Protein AF-A0AAF0DWI8-F1 (afdb_monomer_lite)

Secondary structure (DSSP, 8-state):
--GGGT------PEEEEEEEEEEE-TTT--EEEEEEEEETTTHHHHHTT-SS-EEEEEEEESSSS--HHHHHHHHHHHTT-HHHHHHHHHHHHHH-S---TTS-TT--------PPPPP---PPPPP------PPPPPP---PPPPPPP-----------PPPPP-PPPEEEEEEEE-TTS-EEEEEEEE-----------PPPP---------------------PPP------------GGGGS---

InterPro domains:
  IPR019038 DNA polymerase delta subunit 3 [PF09507] (22-156)
  IPR019038 DNA polymerase delta subunit 3 [PF09507] (157-249)
  IPR019038 DNA polymerase delta subunit 3 [PTHR17598] (132-248)
  IPR041913 DNA polymerase delta subunit 3 superfamily [G3DSA:3.90.1030.20] (1-103)

Structure (mmCIF, N/CA/C/O backbone):
data_AF-A0AAF0DWI8-F1
#
_entry.id   AF-A0AAF0DWI8-F1
#
loop_
_atom_site.group_PDB
_atom_site.id
_atom_site.type_symbol
_atom_site.label_atom_id
_atom_site.label_alt_id
_atom_site.label_comp_id
_atom_site.label_asym_id
_atom_site.label_entity_id
_atom_site.label_seq_id
_atom_site.pdbx_PDB_ins_code
_atom_site.Cartn_x
_atom_site.Cartn_y
_atom_site.Cartn_z
_atom_site.occupancy
_atom_site.B_iso_or_equiv
_atom_site.auth_seq_id
_atom_site.auth_comp_id
_atom_site.auth_asym_id
_atom_site.auth_atom_id
_atom_site.pdbx_PDB_model_num
ATOM 1 N N . MET A 1 1 ? 14.600 -43.915 -0.282 1.00 54.38 1 MET A N 1
ATOM 2 C CA . MET A 1 1 ? 14.148 -43.035 -1.397 1.00 54.38 1 MET A CA 1
ATOM 3 C C . MET A 1 1 ? 12.675 -42.633 -1.262 1.00 54.38 1 MET A C 1
ATOM 5 O O . MET A 1 1 ? 12.217 -41.833 -2.061 1.00 54.38 1 MET A O 1
ATOM 9 N N . GLN A 1 2 ? 11.932 -43.138 -0.267 1.00 55.72 2 GLN A N 1
ATOM 10 C CA . GLN A 1 2 ? 10.524 -42.766 -0.038 1.00 55.72 2 GLN A CA 1
ATOM 11 C C . GLN A 1 2 ? 10.364 -41.721 1.084 1.00 55.72 2 GLN A C 1
ATOM 13 O O . GLN A 1 2 ? 9.392 -40.975 1.106 1.00 55.72 2 GLN A O 1
ATOM 18 N N . ASP A 1 3 ? 11.370 -41.586 1.947 1.00 53.91 3 ASP A N 1
ATOM 19 C CA . ASP A 1 3 ? 11.377 -40.746 3.153 1.00 53.91 3 ASP A CA 1
ATOM 20 C C . ASP A 1 3 ? 11.259 -39.239 2.861 1.00 53.91 3 ASP A C 1
ATOM 22 O O . ASP A 1 3 ? 10.767 -38.478 3.689 1.00 53.91 3 ASP A O 1
ATOM 26 N N . TRP A 1 4 ? 11.643 -38.795 1.656 1.00 56.00 4 TRP A N 1
ATOM 27 C CA . TRP A 1 4 ? 11.542 -37.386 1.255 1.00 56.00 4 TRP A CA 1
ATOM 28 C C . TRP A 1 4 ? 10.089 -36.898 1.104 1.00 56.00 4 TRP A C 1
ATOM 30 O O . TRP A 1 4 ? 9.836 -35.704 1.214 1.00 56.00 4 TRP A O 1
ATOM 40 N N . MET A 1 5 ? 9.119 -37.802 0.914 1.00 50.12 5 MET A N 1
ATOM 41 C CA . MET A 1 5 ? 7.696 -37.433 0.853 1.00 50.12 5 MET A CA 1
ATOM 42 C C . MET A 1 5 ? 7.048 -37.246 2.233 1.00 50.12 5 MET A C 1
ATOM 44 O O . MET A 1 5 ? 5.967 -36.669 2.309 1.00 50.12 5 MET A O 1
ATOM 48 N N . ALA A 1 6 ? 7.689 -37.691 3.322 1.00 55.78 6 ALA A N 1
ATOM 49 C CA . ALA A 1 6 ? 7.151 -37.540 4.677 1.00 55.78 6 ALA A CA 1
ATOM 50 C C . ALA A 1 6 ? 7.348 -36.124 5.254 1.00 55.78 6 ALA A C 1
ATOM 52 O O . ALA A 1 6 ? 6.569 -35.702 6.101 1.00 55.78 6 ALA A O 1
ATOM 53 N N . SER A 1 7 ? 8.339 -35.371 4.759 1.00 51.53 7 SER A N 1
ATOM 54 C CA . SER A 1 7 ? 8.591 -33.967 5.125 1.00 51.53 7 SER A CA 1
ATOM 55 C C . SER A 1 7 ? 7.893 -33.001 4.151 1.00 51.53 7 SER A C 1
ATOM 57 O O . SER A 1 7 ? 8.459 -32.016 3.681 1.00 51.53 7 SER A O 1
ATOM 59 N N . GLN A 1 8 ? 6.609 -33.256 3.874 1.00 52.81 8 GLN A N 1
ATOM 60 C CA . GLN A 1 8 ? 5.667 -32.168 3.584 1.00 52.81 8 GLN A CA 1
ATOM 61 C C . GLN A 1 8 ? 5.179 -31.566 4.908 1.00 52.81 8 GLN A C 1
ATOM 63 O O . GLN A 1 8 ? 3.984 -31.519 5.201 1.00 52.81 8 GLN A O 1
ATOM 68 N N . ASP A 1 9 ? 6.135 -31.116 5.726 1.00 56.62 9 ASP A N 1
ATOM 69 C CA . ASP A 1 9 ? 5.866 -30.312 6.910 1.00 56.62 9 ASP A CA 1
ATOM 70 C C . ASP A 1 9 ? 5.018 -29.109 6.502 1.00 56.62 9 ASP A C 1
ATOM 72 O O . ASP A 1 9 ? 5.358 -28.406 5.549 1.00 56.62 9 ASP A O 1
ATOM 76 N N . ASN A 1 10 ? 3.893 -28.914 7.198 1.00 62.88 10 ASN A N 1
ATOM 77 C CA . ASN A 1 10 ? 2.827 -27.987 6.815 1.00 62.88 10 ASN A CA 1
ATOM 78 C C . ASN A 1 10 ? 3.380 -26.588 6.510 1.00 62.88 10 ASN A C 1
ATOM 80 O O . ASN A 1 10 ? 3.596 -25.781 7.423 1.00 62.88 10 ASN A O 1
ATOM 84 N N . ALA A 1 11 ? 3.599 -26.318 5.218 1.00 68.25 11 ALA A N 1
ATOM 85 C CA . ALA A 1 11 ? 4.216 -25.096 4.733 1.00 68.25 11 ALA A CA 1
ATOM 86 C C . ALA A 1 11 ? 3.360 -23.920 5.199 1.00 68.25 11 ALA A C 1
ATOM 88 O O . ALA A 1 11 ? 2.259 -23.689 4.699 1.00 68.25 11 ALA A O 1
ATOM 89 N N . SER A 1 12 ? 3.837 -23.235 6.235 1.00 84.88 12 SER A N 1
ATOM 90 C CA . SER A 1 12 ? 3.038 -22.256 6.957 1.00 84.88 12 SER A CA 1
ATOM 91 C C . SER A 1 12 ? 2.993 -20.978 6.136 1.00 84.88 12 SER A C 1
ATOM 93 O O . SER A 1 12 ? 3.889 -20.140 6.192 1.00 84.88 12 SER A O 1
ATOM 95 N N . VAL A 1 13 ? 1.966 -20.892 5.298 1.00 91.06 13 VAL A N 1
ATOM 96 C CA . VAL A 1 13 ? 1.724 -19.775 4.395 1.00 91.06 13 VAL A CA 1
ATOM 97 C C . VAL A 1 13 ? 0.962 -18.686 5.146 1.00 91.06 13 VAL A C 1
ATOM 99 O O . VAL A 1 13 ? -0.167 -18.886 5.593 1.00 91.06 13 VAL A O 1
ATOM 102 N N . PHE A 1 14 ? 1.581 -17.517 5.268 1.00 93.12 14 PHE A N 1
ATOM 103 C CA . PHE A 1 14 ? 1.032 -16.353 5.948 1.00 93.12 14 PHE A CA 1
ATOM 104 C C . PHE A 1 14 ? 0.499 -15.350 4.924 1.00 93.12 14 PHE A C 1
ATOM 106 O O . PHE A 1 14 ? 1.207 -14.924 4.010 1.00 93.12 14 PHE A O 1
ATOM 113 N N . ALA A 1 15 ? -0.771 -14.981 5.082 1.00 95.69 15 ALA A N 1
ATOM 114 C CA . ALA A 1 15 ? -1.452 -14.008 4.241 1.00 95.69 15 ALA A CA 1
ATOM 115 C C . ALA A 1 15 ? -1.387 -12.602 4.853 1.00 95.69 15 ALA A C 1
ATOM 117 O O . ALA A 1 15 ? -1.579 -12.421 6.060 1.00 95.69 15 ALA A O 1
ATOM 118 N N . ILE A 1 16 ? -1.151 -11.612 3.995 1.00 96.81 16 ILE A N 1
ATOM 119 C CA . ILE A 1 16 ? -1.125 -10.185 4.319 1.00 96.81 16 ILE A CA 1
ATOM 120 C C . ILE A 1 16 ? -2.254 -9.514 3.548 1.00 96.81 16 ILE A C 1
ATOM 122 O O . ILE A 1 16 ? -2.396 -9.720 2.339 1.00 96.81 16 ILE A O 1
ATOM 126 N N . TYR A 1 17 ? -3.035 -8.693 4.238 1.00 97.50 17 TYR A N 1
ATOM 127 C CA . TYR A 1 17 ? -4.232 -8.058 3.704 1.00 97.50 17 TYR A CA 1
ATOM 128 C C . TYR A 1 17 ? -4.098 -6.538 3.705 1.00 97.50 17 TYR A C 1
ATOM 130 O O . TYR A 1 17 ? -3.543 -5.955 4.637 1.00 97.50 17 TYR A O 1
ATOM 138 N N . VAL A 1 18 ? -4.667 -5.895 2.688 1.00 98.00 18 VAL A N 1
ATOM 139 C CA . VAL A 1 18 ? -5.035 -4.477 2.743 1.00 98.00 18 VAL A CA 1
ATOM 140 C C . VAL A 1 18 ? -6.457 -4.389 3.284 1.00 98.00 18 VAL A C 1
ATOM 142 O O . VAL A 1 18 ? -7.385 -4.940 2.690 1.00 98.00 18 VAL A O 1
ATOM 145 N N . VAL A 1 19 ? -6.633 -3.668 4.388 1.00 98.31 19 VAL A N 1
ATOM 146 C CA . VAL A 1 19 ? -7.943 -3.241 4.891 1.00 98.31 19 VAL A CA 1
ATOM 147 C C . VAL A 1 19 ? -8.111 -1.766 4.555 1.00 98.31 19 VAL A C 1
ATOM 149 O O . VAL A 1 19 ? -7.230 -0.960 4.855 1.00 98.31 19 VAL A O 1
ATOM 152 N N . ARG A 1 20 ? -9.229 -1.398 3.928 1.00 98.12 20 ARG A N 1
ATOM 153 C CA . ARG A 1 20 ? -9.565 0.002 3.637 1.00 98.12 20 ARG A CA 1
ATOM 154 C C . ARG A 1 20 ? -11.006 0.320 4.004 1.00 98.12 20 ARG A C 1
ATOM 156 O O . ARG A 1 20 ? -11.881 -0.531 3.871 1.00 98.12 20 ARG A O 1
ATOM 163 N N . GLY A 1 21 ? -11.258 1.542 4.454 1.00 98.19 21 GLY A N 1
ATOM 164 C CA . GLY A 1 21 ? -12.607 1.978 4.801 1.00 98.19 21 GLY A CA 1
ATOM 165 C C . GLY A 1 21 ? -12.642 3.297 5.562 1.00 98.19 21 GLY A C 1
ATOM 166 O O . GLY A 1 21 ? -11.616 3.922 5.826 1.00 98.19 21 GLY A O 1
ATOM 167 N N . GLN A 1 22 ? -13.851 3.709 5.939 1.00 97.94 22 GLN A N 1
ATOM 168 C CA . GLN A 1 22 ? -14.079 4.873 6.795 1.00 97.94 22 GLN A CA 1
ATOM 169 C C . GLN A 1 22 ? -14.031 4.487 8.276 1.00 97.94 22 GLN A C 1
ATOM 171 O O . GLN A 1 22 ? -14.707 3.541 8.693 1.00 97.94 22 GLN A O 1
ATOM 176 N N . ARG A 1 23 ? -13.271 5.248 9.068 1.00 97.19 23 ARG A N 1
ATOM 177 C CA . ARG A 1 23 ? -13.297 5.224 10.537 1.00 97.19 23 ARG A CA 1
ATOM 178 C C . ARG A 1 23 ? -13.509 6.634 11.079 1.00 97.19 23 ARG A C 1
ATOM 180 O O . ARG A 1 23 ? -13.217 7.610 10.390 1.00 97.19 23 ARG A O 1
ATOM 187 N N . LYS A 1 24 ? -13.992 6.754 12.315 1.00 97.06 24 LYS A N 1
ATOM 188 C CA . LYS A 1 24 ? -13.962 8.039 13.023 1.00 97.06 24 LYS A CA 1
ATOM 189 C C . LYS A 1 24 ? -12.592 8.233 13.659 1.00 97.06 24 LYS A C 1
ATOM 191 O O . LYS A 1 24 ? -12.069 7.319 14.293 1.00 97.06 24 LYS A O 1
ATOM 196 N N . ASP A 1 25 ? -12.029 9.412 13.462 1.00 95.31 25 ASP A N 1
ATOM 197 C CA . ASP A 1 25 ? -10.852 9.883 14.173 1.00 95.31 25 ASP A CA 1
ATOM 198 C C . ASP A 1 25 ? -11.208 10.115 15.650 1.00 95.31 25 ASP A C 1
ATOM 200 O O . ASP A 1 25 ? -12.257 10.691 15.947 1.00 95.31 25 ASP A O 1
ATOM 204 N N . ALA A 1 26 ? -10.381 9.623 16.574 1.00 94.00 26 ALA A N 1
ATOM 205 C CA . ALA A 1 26 ? -10.697 9.649 18.003 1.00 94.00 26 ALA A CA 1
ATOM 206 C C . ALA A 1 26 ? -10.521 11.043 18.627 1.00 94.00 26 ALA A C 1
ATOM 208 O O . ALA A 1 26 ? -11.281 11.402 19.524 1.00 94.00 26 ALA A O 1
ATOM 209 N N . ASP A 1 27 ? -9.561 11.823 18.125 1.00 95.44 27 ASP A N 1
ATOM 210 C CA . ASP A 1 27 ? -9.228 13.152 18.642 1.00 95.44 27 ASP A CA 1
ATOM 211 C C . ASP A 1 27 ? -10.093 14.240 17.982 1.00 95.44 27 ASP A C 1
ATOM 213 O O . ASP A 1 27 ? -10.500 15.210 18.621 1.00 95.44 27 ASP A O 1
ATOM 217 N N . THR A 1 28 ? -10.407 14.061 16.695 1.00 95.88 28 THR A N 1
ATOM 218 C CA . THR A 1 28 ? -11.107 15.050 15.858 1.00 95.88 28 THR A CA 1
ATOM 219 C C . THR A 1 28 ? -12.606 14.757 15.709 1.00 95.88 28 THR A C 1
ATOM 221 O O . THR A 1 28 ? -13.373 15.628 15.304 1.00 95.88 28 THR A O 1
ATOM 224 N N . GLY A 1 29 ? -13.047 13.511 15.925 1.00 95.44 29 GLY A N 1
ATOM 225 C CA . GLY A 1 29 ? -14.414 13.044 15.632 1.00 95.44 29 GLY A CA 1
ATOM 226 C C . GLY A 1 29 ? -14.772 12.965 14.135 1.00 95.44 29 GLY A C 1
ATOM 227 O O . GLY A 1 29 ? -15.808 12.398 13.771 1.00 95.44 29 GLY A O 1
ATOM 228 N N . ALA A 1 30 ? -13.921 13.513 13.262 1.00 96.88 30 ALA A N 1
ATOM 229 C CA . ALA A 1 30 ? -14.072 13.519 11.813 1.00 96.88 30 ALA A CA 1
ATOM 230 C C . ALA A 1 30 ? -14.055 12.098 11.227 1.00 96.88 30 ALA A C 1
ATOM 232 O O . ALA A 1 30 ? -13.406 11.196 11.751 1.00 96.88 30 ALA A O 1
ATOM 233 N N . THR A 1 31 ? -14.750 11.891 10.107 1.00 97.44 31 THR A N 1
ATOM 234 C CA . THR A 1 31 ? -14.703 10.606 9.392 1.00 97.44 31 THR A CA 1
ATOM 235 C C . THR A 1 31 ? -13.542 10.615 8.404 1.00 97.44 31 THR A C 1
ATOM 237 O O . THR A 1 31 ? -13.536 11.401 7.459 1.00 97.44 31 THR A O 1
ATOM 240 N N . VAL A 1 32 ? -12.564 9.741 8.627 1.00 97.25 32 VAL A N 1
ATOM 241 C CA . VAL A 1 32 ? -11.336 9.624 7.834 1.00 97.25 32 VAL A CA 1
ATOM 242 C C . VAL A 1 32 ? -11.368 8.307 7.065 1.00 97.25 32 VAL A C 1
ATOM 244 O O . VAL A 1 32 ? -11.705 7.258 7.617 1.00 97.25 32 VAL A O 1
ATOM 247 N N . TYR A 1 33 ? -11.008 8.349 5.782 1.00 97.50 33 TYR A N 1
ATOM 248 C CA . TYR A 1 33 ? -10.759 7.139 5.003 1.00 97.50 33 TYR A CA 1
ATOM 249 C C . TYR A 1 33 ? -9.317 6.685 5.234 1.00 97.50 33 TYR A C 1
ATOM 251 O O . TYR A 1 33 ? -8.384 7.458 5.016 1.00 97.50 33 TYR A O 1
ATOM 259 N N . THR A 1 34 ? -9.119 5.452 5.694 1.00 97.44 34 THR A N 1
ATOM 260 C CA . THR A 1 34 ? -7.787 4.908 6.004 1.00 97.44 34 THR A CA 1
ATOM 261 C C . THR A 1 34 ? -7.555 3.607 5.242 1.00 97.44 34 THR A C 1
ATOM 263 O O . THR A 1 34 ? -8.499 2.892 4.902 1.00 97.44 34 THR A O 1
ATOM 266 N N . ILE A 1 35 ? -6.286 3.329 4.940 1.00 97.81 35 ILE A N 1
ATOM 267 C CA . ILE A 1 35 ? -5.809 2.106 4.293 1.00 97.81 35 ILE A CA 1
ATOM 268 C C . ILE A 1 35 ? -4.675 1.560 5.164 1.00 97.81 35 ILE A C 1
ATOM 270 O O . ILE A 1 35 ? -3.700 2.269 5.408 1.00 97.81 35 ILE A O 1
ATOM 274 N N . GLU A 1 36 ? -4.805 0.326 5.642 1.00 97.12 36 GLU A N 1
ATOM 275 C CA . GLU A 1 36 ? -3.853 -0.321 6.550 1.00 97.12 36 GLU A CA 1
ATOM 276 C C . GLU A 1 36 ? -3.453 -1.701 6.006 1.00 97.12 36 GLU A C 1
ATOM 278 O O . GLU A 1 36 ? -4.279 -2.435 5.463 1.00 97.12 36 GLU A O 1
ATOM 283 N N . LEU A 1 37 ? -2.170 -2.048 6.141 1.00 96.75 37 LEU A N 1
ATOM 284 C CA . LEU A 1 37 ? -1.621 -3.365 5.807 1.00 96.75 37 LEU A CA 1
ATOM 285 C C . LEU A 1 37 ? -1.498 -4.195 7.087 1.00 96.75 37 LEU A C 1
ATOM 287 O O . LEU A 1 37 ? -0.884 -3.741 8.053 1.00 96.75 37 LEU A O 1
ATOM 291 N N . VAL A 1 38 ? -2.085 -5.393 7.096 1.00 96.62 38 VAL A N 1
ATOM 292 C CA . VAL A 1 38 ? -2.225 -6.233 8.298 1.00 96.62 38 VAL A CA 1
ATOM 293 C C . VAL A 1 38 ? -1.908 -7.702 8.024 1.00 96.62 38 VAL A C 1
ATOM 295 O O . VAL A 1 38 ? -2.154 -8.213 6.930 1.00 96.62 38 VAL A O 1
ATOM 298 N N . GLY A 1 39 ? -1.397 -8.397 9.041 1.00 95.56 39 GLY A N 1
ATOM 299 C CA . GLY A 1 39 ? -1.308 -9.857 9.047 1.00 95.56 39 GLY A CA 1
ATOM 300 C C . GLY A 1 39 ? -2.680 -10.518 9.225 1.00 95.56 39 GLY A C 1
ATOM 301 O O . GLY A 1 39 ? -3.637 -9.893 9.688 1.00 95.56 39 GLY A O 1
ATOM 302 N N . ALA A 1 40 ? -2.774 -11.799 8.863 1.00 93.94 40 ALA A N 1
ATOM 303 C CA . ALA A 1 40 ? -3.986 -12.607 9.023 1.00 93.94 40 ALA A CA 1
ATOM 304 C C . ALA A 1 40 ? -4.486 -12.714 10.480 1.00 93.94 40 ALA A C 1
ATOM 306 O O . ALA A 1 40 ? -5.677 -12.919 10.703 1.00 93.94 40 ALA A O 1
ATOM 307 N N . ASP A 1 41 ? -3.591 -12.568 11.458 1.00 94.69 41 ASP A N 1
ATOM 308 C CA . ASP A 1 41 ? -3.881 -12.568 12.893 1.00 94.69 41 ASP A CA 1
ATOM 309 C C . ASP A 1 41 ? -4.564 -11.271 13.358 1.00 94.69 41 ASP A C 1
ATOM 311 O O . ASP A 1 41 ? -5.587 -11.324 14.036 1.00 94.69 41 ASP A O 1
ATOM 315 N N . ALA A 1 42 ? -4.058 -10.110 12.935 1.00 96.25 42 ALA A N 1
ATOM 31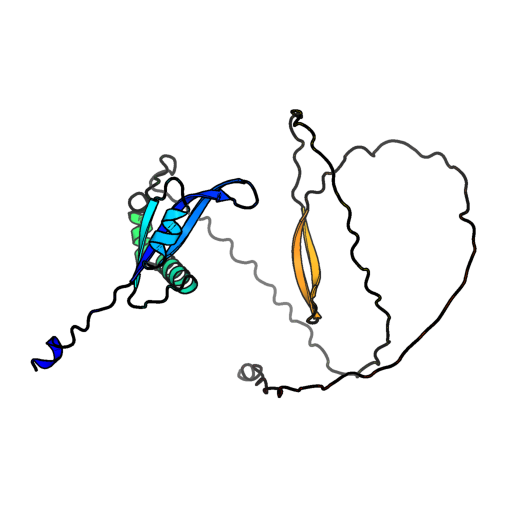6 C CA . ALA A 1 42 ? -4.622 -8.799 13.276 1.00 96.25 42 ALA A CA 1
ATOM 317 C C . ALA A 1 42 ? -5.850 -8.393 12.428 1.00 96.25 42 ALA A C 1
ATOM 319 O O . ALA A 1 42 ? -6.491 -7.376 12.713 1.00 96.25 42 ALA A O 1
ATOM 320 N N . LEU A 1 43 ? -6.185 -9.157 11.379 1.00 96.50 43 LEU A N 1
ATOM 321 C CA . LEU A 1 43 ? -7.206 -8.800 10.387 1.00 96.50 43 LEU A CA 1
ATOM 322 C C . LEU A 1 43 ? -8.577 -8.483 11.007 1.00 96.50 43 LEU A C 1
ATOM 324 O O . LEU A 1 43 ? -9.180 -7.470 10.657 1.00 96.50 43 LEU A O 1
ATOM 328 N N . ASN A 1 44 ? -9.070 -9.321 11.923 1.00 98.06 44 ASN A N 1
ATOM 329 C CA . ASN A 1 44 ? -10.403 -9.148 12.512 1.00 98.06 44 ASN A CA 1
ATOM 330 C C . ASN A 1 44 ? -10.473 -7.908 13.422 1.00 98.06 44 ASN A C 1
ATOM 332 O O . ASN A 1 44 ? -11.394 -7.098 13.289 1.00 98.06 44 ASN A O 1
ATOM 336 N N . ASP A 1 45 ? -9.462 -7.715 14.271 1.00 98.06 45 ASP A N 1
ATOM 337 C CA . ASP A 1 45 ? -9.360 -6.595 15.215 1.00 98.06 45 ASP A CA 1
ATOM 338 C C . ASP A 1 45 ? -9.220 -5.240 14.519 1.00 98.06 45 ASP A C 1
ATOM 340 O O . ASP A 1 45 ? -9.634 -4.214 15.064 1.00 98.06 45 ASP A O 1
ATOM 344 N N . VAL A 1 46 ? -8.607 -5.211 13.332 1.00 97.75 46 VAL A N 1
ATOM 345 C CA . VAL A 1 46 ? -8.511 -4.004 12.499 1.00 97.75 46 VAL A CA 1
ATOM 346 C C . VAL A 1 46 ? -9.795 -3.798 11.699 1.00 97.75 46 VAL A C 1
ATOM 348 O O . VAL A 1 46 ? -10.332 -2.692 11.706 1.00 97.75 46 VAL A O 1
ATOM 351 N N . ARG A 1 47 ? -10.355 -4.854 11.093 1.00 98.12 47 ARG A N 1
ATOM 352 C CA . ARG A 1 47 ? -11.634 -4.805 10.361 1.00 98.12 47 ARG A CA 1
ATOM 353 C C . ARG A 1 47 ? -12.772 -4.236 11.217 1.00 98.12 47 ARG A C 1
ATOM 355 O O . ARG A 1 47 ? -13.546 -3.426 10.716 1.00 98.12 47 ARG A O 1
ATOM 362 N N . ALA A 1 48 ? -12.838 -4.595 12.500 1.00 98.06 48 ALA A N 1
ATOM 363 C CA . ALA A 1 48 ? -13.858 -4.121 13.440 1.00 98.06 48 ALA A CA 1
ATOM 364 C C . ALA A 1 48 ? -13.833 -2.599 13.727 1.00 98.06 48 ALA A C 1
ATOM 366 O O . ALA A 1 48 ? -14.774 -2.079 14.322 1.00 98.06 48 ALA A O 1
ATOM 367 N N . ARG A 1 49 ? -12.785 -1.869 13.313 1.00 97.50 49 ARG A N 1
ATOM 368 C CA . ARG A 1 49 ? -12.617 -0.418 13.560 1.00 97.50 49 ARG A CA 1
ATOM 369 C C . ARG A 1 49 ? -13.263 0.471 12.493 1.00 97.50 49 ARG A C 1
ATOM 371 O O . ARG A 1 49 ? -13.265 1.693 12.636 1.00 97.50 49 ARG A O 1
ATOM 378 N N . TYR A 1 50 ? -13.773 -0.126 11.418 1.00 98.06 50 TYR A N 1
ATOM 379 C CA . TYR A 1 50 ? -14.292 0.569 10.242 1.00 98.06 50 TYR A CA 1
ATOM 380 C C . TYR A 1 50 ? -15.805 0.384 10.113 1.00 98.06 50 TYR A C 1
ATOM 382 O O . TYR A 1 50 ? -16.329 -0.700 10.356 1.00 98.06 50 TYR A O 1
ATOM 390 N N . THR A 1 51 ? -16.513 1.427 9.672 1.00 96.62 51 THR A N 1
ATOM 391 C CA . THR A 1 51 ? -17.975 1.374 9.466 1.00 96.62 51 THR A CA 1
ATOM 392 C C . THR A 1 51 ? -18.359 0.516 8.255 1.00 96.62 51 THR A C 1
ATOM 394 O O . THR A 1 51 ? -19.381 -0.160 8.286 1.00 96.62 51 THR A O 1
ATOM 397 N N . SER A 1 52 ? -17.506 0.503 7.226 1.00 95.75 52 SER A N 1
ATOM 398 C CA . SER A 1 52 ? -17.638 -0.334 6.027 1.00 95.75 52 SER A CA 1
ATOM 399 C C . SER A 1 52 ? -16.243 -0.766 5.544 1.00 95.75 52 SER A C 1
ATOM 401 O O . SER A 1 52 ? -15.670 -0.093 4.684 1.00 95.75 52 SER A O 1
ATOM 403 N N . PRO A 1 53 ? -15.641 -1.818 6.131 1.00 97.69 53 PRO A N 1
ATOM 404 C CA . PRO A 1 53 ? -14.329 -2.315 5.728 1.00 97.69 53 PRO A CA 1
ATOM 405 C C . PRO A 1 53 ? -14.397 -3.153 4.449 1.00 97.69 53 PRO A C 1
ATOM 407 O O . PRO A 1 53 ? -15.127 -4.144 4.376 1.00 97.69 53 PRO A O 1
ATOM 410 N N . GLU A 1 54 ? -13.540 -2.822 3.492 1.00 98.31 54 GLU A N 1
ATOM 411 C CA . GLU A 1 54 ? -13.159 -3.695 2.386 1.00 98.31 54 GLU A CA 1
ATOM 412 C C . GLU A 1 54 ? -11.804 -4.344 2.707 1.00 98.31 54 GLU A C 1
ATOM 414 O O . GLU A 1 54 ? -10.868 -3.670 3.147 1.00 98.31 54 GLU A O 1
ATOM 419 N N . CYS A 1 55 ? -11.698 -5.657 2.500 1.00 98.19 55 CYS A N 1
ATOM 420 C CA . CYS A 1 55 ? -10.501 -6.445 2.794 1.00 98.19 55 CYS A CA 1
ATOM 421 C C . CYS A 1 55 ? -10.030 -7.153 1.520 1.00 98.19 55 CYS A C 1
ATOM 423 O O . CYS A 1 55 ? -10.785 -7.926 0.931 1.00 98.19 55 CYS A O 1
ATOM 425 N N . LEU A 1 56 ? -8.785 -6.909 1.113 1.00 97.69 56 LEU A N 1
ATOM 426 C CA . LEU A 1 56 ? -8.176 -7.464 -0.097 1.00 97.69 56 LEU A CA 1
ATOM 427 C C . LEU A 1 56 ? -6.908 -8.237 0.275 1.00 97.69 56 LEU A C 1
ATOM 429 O O . LEU A 1 56 ? -6.100 -7.748 1.064 1.00 97.69 56 LEU A O 1
ATOM 433 N N . LEU A 1 57 ? -6.708 -9.427 -0.298 1.00 97.38 57 LEU A N 1
ATOM 434 C CA . LEU A 1 57 ? -5.428 -10.133 -0.188 1.00 97.38 57 LEU A CA 1
ATOM 435 C C . LEU A 1 57 ? -4.361 -9.345 -0.961 1.00 97.38 57 LEU A C 1
ATOM 437 O O . LEU A 1 57 ? -4.579 -8.979 -2.114 1.00 97.38 57 LEU A O 1
ATOM 441 N N . TYR A 1 58 ? -3.226 -9.082 -0.319 1.00 96.69 58 TYR A N 1
ATOM 442 C CA . TYR A 1 58 ? -2.159 -8.241 -0.863 1.00 96.69 58 TYR A CA 1
ATOM 443 C C . TYR A 1 58 ? -0.884 -9.026 -1.161 1.00 96.69 58 TYR A C 1
ATOM 445 O O . TYR A 1 58 ? -0.329 -8.915 -2.250 1.00 96.69 58 TYR A O 1
ATOM 453 N N . ALA A 1 59 ? -0.425 -9.829 -0.200 1.00 96.06 59 ALA A N 1
ATOM 454 C CA . ALA A 1 59 ? 0.785 -10.627 -0.338 1.00 96.06 59 ALA A CA 1
ATOM 455 C C . ALA A 1 59 ? 0.672 -11.944 0.436 1.00 96.06 59 ALA A C 1
ATOM 457 O O . ALA A 1 59 ? -0.150 -12.094 1.343 1.00 96.06 59 ALA A O 1
ATOM 458 N N . VAL A 1 60 ? 1.520 -12.896 0.060 1.00 95.12 60 VAL A N 1
ATOM 459 C CA . VAL A 1 60 ? 1.577 -14.249 0.613 1.00 95.12 60 VAL A CA 1
ATOM 460 C C . VAL A 1 60 ? 3.048 -14.581 0.867 1.00 95.12 60 VAL A C 1
ATOM 462 O O . VAL A 1 60 ? 3.873 -14.410 -0.029 1.00 95.12 60 VAL A O 1
ATOM 465 N N . GLN A 1 61 ? 3.396 -14.990 2.088 1.00 93.06 61 GLN A N 1
ATOM 466 C CA . GLN A 1 61 ? 4.784 -15.183 2.531 1.00 93.06 61 GLN A CA 1
ATOM 467 C C . GLN A 1 61 ? 4.950 -16.472 3.351 1.00 93.06 61 GLN A C 1
ATOM 469 O O . GLN A 1 61 ? 4.015 -16.933 3.996 1.00 93.06 61 GLN A O 1
ATOM 474 N N . ALA A 1 62 ? 6.160 -17.040 3.368 1.00 91.25 62 ALA A N 1
ATOM 475 C CA . ALA A 1 62 ? 6.505 -18.218 4.179 1.00 91.25 62 ALA A CA 1
ATOM 476 C C . ALA A 1 62 ? 6.935 -17.878 5.626 1.00 91.25 62 ALA A C 1
ATOM 478 O O . ALA A 1 62 ? 7.262 -18.766 6.412 1.00 91.25 62 ALA A O 1
ATOM 479 N N . HIS A 1 63 ? 6.968 -16.591 5.987 1.00 87.81 63 HIS A N 1
ATOM 480 C CA . HIS A 1 63 ? 7.392 -16.111 7.302 1.00 87.81 63 HIS A CA 1
ATOM 481 C C . HIS A 1 63 ? 6.227 -15.447 8.038 1.00 87.81 63 HIS A C 1
ATOM 483 O O . HIS A 1 63 ? 5.460 -14.694 7.445 1.00 87.81 63 HIS A O 1
ATOM 489 N N . LYS A 1 64 ? 6.117 -15.704 9.349 1.00 85.38 64 LYS A N 1
ATOM 490 C CA . LYS A 1 64 ? 5.027 -15.179 10.187 1.00 85.38 64 LYS A CA 1
ATOM 491 C C . LYS A 1 64 ? 5.087 -13.658 10.379 1.00 85.38 64 LYS A C 1
ATOM 493 O O . LYS A 1 64 ? 4.063 -13.023 10.602 1.00 85.38 64 LYS A O 1
ATOM 498 N N . SER A 1 65 ? 6.284 -13.079 10.326 1.00 87.31 65 SER A N 1
ATOM 499 C CA . SER A 1 65 ? 6.520 -11.645 10.490 1.00 87.31 65 SER A CA 1
ATOM 500 C C . SER A 1 65 ? 6.445 -10.912 9.149 1.00 87.31 65 SER A C 1
ATOM 502 O O . SER A 1 65 ? 7.346 -11.044 8.322 1.00 87.31 65 SER A O 1
ATOM 504 N N . TYR A 1 66 ? 5.407 -10.097 8.978 1.00 87.69 66 TYR A N 1
ATOM 505 C CA . TYR A 1 66 ? 5.296 -9.119 7.895 1.00 87.69 66 TYR A CA 1
ATOM 506 C C . TYR A 1 66 ? 6.374 -8.027 8.022 1.00 87.69 66 TYR A C 1
ATOM 508 O O . TYR A 1 66 ? 6.503 -7.395 9.072 1.00 87.69 66 TYR A O 1
ATOM 516 N N . ASP A 1 67 ? 7.110 -7.780 6.937 1.00 90.81 67 ASP A N 1
ATOM 517 C CA . ASP A 1 67 ? 8.102 -6.706 6.811 1.00 90.81 67 ASP A CA 1
ATOM 518 C C . ASP A 1 67 ? 7.656 -5.716 5.716 1.00 90.81 67 ASP A C 1
ATOM 520 O O . ASP A 1 67 ? 7.631 -6.032 4.521 1.00 90.81 67 ASP A O 1
ATOM 524 N N . ALA A 1 68 ? 7.268 -4.507 6.139 1.00 90.50 68 ALA A N 1
ATOM 525 C CA . ALA A 1 68 ? 6.810 -3.445 5.245 1.00 90.50 68 ALA A CA 1
ATOM 526 C C . ALA A 1 68 ? 7.939 -2.868 4.358 1.00 90.50 68 ALA A C 1
ATOM 528 O O . ALA A 1 68 ? 7.723 -2.768 3.147 1.00 90.50 68 ALA A O 1
ATOM 529 N N . PRO A 1 69 ? 9.135 -2.514 4.886 1.00 93.69 69 PRO A N 1
ATOM 530 C CA . PRO A 1 69 ? 10.318 -2.232 4.069 1.00 93.69 69 PRO A CA 1
ATOM 531 C C . PRO A 1 69 ? 10.614 -3.273 2.981 1.00 93.69 69 PRO A C 1
ATOM 533 O O . PRO A 1 69 ? 10.849 -2.876 1.838 1.00 93.69 69 PRO A O 1
ATOM 536 N N . LEU A 1 70 ? 10.558 -4.572 3.293 1.00 92.19 70 LEU A N 1
ATOM 537 C CA . LEU A 1 70 ? 10.836 -5.650 2.334 1.00 92.19 70 LEU A CA 1
ATOM 538 C C . LEU A 1 70 ? 9.800 -5.701 1.203 1.00 92.19 70 LEU A C 1
ATOM 540 O O . LEU A 1 70 ? 10.155 -5.803 0.029 1.00 92.19 70 LEU A O 1
ATOM 544 N N . LEU A 1 71 ? 8.511 -5.579 1.523 1.00 93.44 71 LEU A N 1
ATOM 545 C CA . LEU A 1 71 ? 7.461 -5.515 0.498 1.00 93.44 71 LEU A CA 1
ATOM 546 C C . LEU A 1 71 ? 7.573 -4.238 -0.347 1.00 93.44 71 LEU A C 1
ATOM 548 O O . LEU A 1 71 ? 7.367 -4.274 -1.561 1.00 93.44 71 LEU A O 1
ATOM 552 N N . ALA A 1 72 ? 7.979 -3.117 0.255 1.00 93.75 72 ALA A N 1
ATOM 553 C CA . ALA A 1 72 ? 8.266 -1.887 -0.475 1.00 93.75 72 ALA A CA 1
ATOM 554 C C . ALA A 1 72 ? 9.496 -2.008 -1.399 1.00 93.75 72 ALA A C 1
ATOM 556 O O . ALA A 1 72 ? 9.490 -1.406 -2.477 1.00 93.75 72 ALA A O 1
ATOM 557 N N . SER A 1 73 ? 10.527 -2.783 -1.031 1.00 94.94 73 SER A N 1
ATOM 558 C CA . SER A 1 73 ? 11.668 -3.047 -1.919 1.00 94.94 73 SER A CA 1
ATOM 559 C C . SER A 1 73 ? 11.315 -4.014 -3.048 1.00 94.94 73 SER A C 1
ATOM 561 O O . SER A 1 73 ? 11.620 -3.697 -4.193 1.00 94.94 73 SER A O 1
ATOM 563 N N . VAL A 1 74 ? 10.593 -5.109 -2.772 1.00 92.94 74 VAL A N 1
ATOM 564 C CA . VAL A 1 74 ? 10.139 -6.068 -3.804 1.00 92.94 74 VAL A CA 1
ATOM 565 C C . VAL A 1 74 ? 9.243 -5.383 -4.843 1.00 92.94 74 VAL A C 1
ATOM 567 O O . VAL A 1 74 ? 9.443 -5.556 -6.045 1.00 92.94 74 VAL A O 1
ATOM 570 N N . ASN A 1 75 ? 8.311 -4.525 -4.412 1.00 90.88 75 ASN A N 1
ATOM 571 C CA . ASN A 1 75 ? 7.500 -3.726 -5.337 1.00 90.88 75 ASN A CA 1
ATOM 572 C C . ASN A 1 75 ? 8.353 -2.767 -6.181 1.00 90.88 75 ASN A C 1
ATOM 574 O O . ASN A 1 75 ? 8.105 -2.611 -7.373 1.00 90.88 75 ASN A O 1
ATOM 578 N N . ARG A 1 76 ? 9.365 -2.120 -5.585 1.00 91.69 76 ARG A N 1
ATOM 579 C CA . ARG A 1 76 ? 10.262 -1.204 -6.309 1.00 91.69 76 ARG A CA 1
ATOM 580 C C . ARG A 1 76 ? 11.130 -1.937 -7.331 1.00 91.69 76 ARG A C 1
ATOM 582 O O . ARG A 1 76 ? 11.331 -1.419 -8.421 1.00 91.69 76 ARG A O 1
ATOM 589 N N . GLU A 1 77 ? 11.613 -3.125 -6.993 1.00 92.75 77 GLU A N 1
ATOM 590 C CA . GLU A 1 77 ? 12.371 -3.995 -7.894 1.00 92.75 77 GLU A CA 1
ATOM 591 C C . GLU A 1 77 ? 11.494 -4.478 -9.059 1.00 92.75 77 GLU A C 1
ATOM 593 O O . GLU A 1 77 ? 11.867 -4.316 -10.217 1.00 92.75 77 GLU A O 1
ATOM 598 N N . THR A 1 78 ? 10.260 -4.908 -8.774 1.00 87.44 78 THR A N 1
ATOM 599 C CA . THR A 1 78 ? 9.257 -5.289 -9.792 1.00 87.44 78 THR A CA 1
ATOM 600 C C . THR A 1 78 ? 8.887 -4.126 -10.732 1.00 87.44 78 THR A C 1
ATOM 602 O O . THR A 1 78 ? 8.576 -4.345 -11.899 1.00 87.44 78 THR A O 1
ATOM 605 N N . LEU A 1 79 ? 8.947 -2.875 -10.254 1.00 82.75 79 LEU A N 1
ATOM 606 C CA . LEU A 1 79 ? 8.758 -1.656 -11.062 1.00 82.75 79 LEU A CA 1
ATOM 607 C C . LEU A 1 79 ? 10.006 -1.234 -11.867 1.00 82.75 79 LEU A C 1
ATOM 609 O O . LEU A 1 79 ? 9.931 -0.287 -12.655 1.00 82.75 79 LEU A O 1
ATOM 613 N N . HIS A 1 80 ? 11.150 -1.887 -11.657 1.00 84.44 80 HIS A N 1
ATOM 614 C CA . HIS A 1 80 ? 12.411 -1.621 -12.357 1.00 84.44 80 HIS A CA 1
ATOM 615 C C . HIS A 1 80 ? 12.889 -2.786 -13.233 1.00 84.44 80 HIS A C 1
ATOM 617 O O . HIS A 1 80 ? 13.757 -2.570 -14.078 1.00 84.44 80 HIS A O 1
ATOM 623 N N . ASP A 1 81 ? 12.310 -3.980 -13.088 1.00 90.56 81 ASP A N 1
ATOM 624 C CA . ASP A 1 81 ? 12.495 -5.082 -14.031 1.00 90.56 81 ASP A CA 1
ATOM 625 C C . ASP A 1 81 ? 12.084 -4.664 -15.456 1.00 90.56 81 ASP A C 1
ATOM 627 O O . ASP A 1 81 ? 10.979 -4.174 -15.705 1.00 90.56 81 ASP A O 1
ATOM 631 N N . ALA A 1 82 ? 13.000 -4.869 -16.403 1.00 84.81 82 ALA A N 1
ATOM 632 C CA . ALA A 1 82 ? 12.827 -4.518 -17.803 1.00 84.81 82 ALA A CA 1
ATOM 633 C C . ALA A 1 82 ? 11.780 -5.394 -18.512 1.00 84.81 82 ALA A C 1
ATOM 635 O O . ALA A 1 82 ? 11.109 -4.901 -19.425 1.00 84.81 82 ALA A O 1
ATOM 636 N N . GLU A 1 83 ? 11.595 -6.654 -18.103 1.00 86.44 83 GLU A N 1
ATOM 637 C CA . GLU A 1 83 ? 10.569 -7.525 -18.689 1.00 86.44 83 GLU A CA 1
ATOM 638 C C . GLU A 1 83 ? 9.170 -7.097 -18.234 1.00 86.44 83 GLU A C 1
ATOM 640 O O . GLU A 1 83 ? 8.296 -6.853 -19.075 1.00 86.44 83 GLU A O 1
ATOM 645 N N . MET A 1 84 ? 8.975 -6.894 -16.927 1.00 81.75 84 MET A N 1
ATOM 646 C CA . MET A 1 84 ? 7.746 -6.314 -16.378 1.00 81.75 84 MET A CA 1
ATOM 647 C C . MET A 1 84 ? 7.458 -4.913 -16.926 1.00 81.75 84 MET A C 1
ATOM 649 O O . MET A 1 84 ? 6.309 -4.647 -17.275 1.00 81.75 84 MET A O 1
ATOM 653 N N . LEU A 1 85 ? 8.458 -4.040 -17.094 1.00 78.56 85 LEU A N 1
ATOM 654 C CA . LEU A 1 85 ? 8.280 -2.730 -17.738 1.00 78.56 85 LEU A CA 1
ATOM 655 C C . LEU A 1 85 ? 7.851 -2.852 -19.206 1.00 78.56 85 LEU A C 1
ATOM 657 O O . LEU A 1 85 ? 6.925 -2.159 -19.625 1.00 78.56 85 LEU A O 1
ATOM 661 N N . THR A 1 86 ? 8.467 -3.747 -19.982 1.00 83.31 86 THR A N 1
ATOM 662 C CA . THR A 1 86 ? 8.110 -3.970 -21.396 1.00 83.31 86 THR A CA 1
ATOM 663 C C . THR A 1 86 ? 6.693 -4.535 -21.525 1.00 83.31 86 THR A C 1
ATOM 665 O O . THR A 1 86 ? 5.900 -4.082 -22.355 1.00 83.31 86 THR A O 1
ATOM 668 N N . ARG A 1 87 ? 6.329 -5.487 -20.658 1.00 80.81 87 ARG A N 1
ATOM 669 C CA . ARG A 1 87 ? 4.978 -6.054 -20.589 1.00 80.81 87 ARG A CA 1
ATOM 670 C C . ARG A 1 87 ? 3.954 -5.016 -20.135 1.00 80.81 87 ARG A C 1
ATOM 672 O O . ARG A 1 87 ? 2.899 -4.900 -20.751 1.00 80.81 87 ARG A O 1
ATOM 679 N N . ALA A 1 88 ? 4.278 -4.211 -19.126 1.00 76.19 88 ALA A N 1
ATOM 680 C CA . ALA A 1 88 ? 3.436 -3.115 -18.668 1.00 76.19 88 ALA A CA 1
ATOM 681 C C . ALA A 1 88 ? 3.261 -2.043 -19.749 1.00 76.19 88 ALA A C 1
ATOM 683 O O . ALA A 1 88 ? 2.151 -1.563 -19.915 1.00 76.19 88 ALA A O 1
ATOM 684 N N . GLN A 1 89 ? 4.275 -1.700 -20.547 1.00 74.38 89 GLN A N 1
ATOM 685 C CA . GLN A 1 89 ? 4.102 -0.773 -21.678 1.00 74.38 89 GLN A CA 1
ATOM 686 C C . GLN A 1 89 ? 3.181 -1.340 -22.772 1.00 74.38 89 GLN A C 1
ATOM 688 O O . GLN A 1 89 ? 2.466 -0.579 -23.418 1.00 74.38 89 GLN A O 1
ATOM 693 N N . LYS A 1 90 ? 3.145 -2.666 -22.948 1.00 80.06 90 LYS A N 1
ATOM 694 C CA . LYS A 1 90 ? 2.271 -3.343 -23.920 1.00 80.06 90 LYS A CA 1
ATOM 695 C C . LYS A 1 90 ? 0.827 -3.545 -23.429 1.00 80.06 90 LYS A C 1
ATOM 697 O O . LYS A 1 90 ? -0.097 -3.479 -24.233 1.00 80.06 90 LYS A O 1
ATOM 702 N N . ASP A 1 91 ? 0.634 -3.780 -22.130 1.00 73.38 91 ASP A N 1
ATOM 703 C CA . ASP A 1 91 ? -0.653 -4.106 -21.487 1.00 73.38 91 ASP A CA 1
ATOM 704 C C . ASP A 1 91 ? -1.062 -3.070 -20.393 1.00 73.38 91 ASP A C 1
ATOM 706 O O . ASP A 1 91 ? -1.786 -3.399 -19.452 1.00 73.38 91 ASP A O 1
ATOM 710 N N . THR A 1 92 ? -0.619 -1.804 -20.460 1.00 60.38 92 THR A N 1
ATOM 711 C CA . THR A 1 92 ? -0.760 -0.823 -19.343 1.00 60.38 92 THR A CA 1
ATOM 712 C C . THR A 1 92 ? -2.217 -0.527 -19.003 1.00 60.38 92 THR A C 1
ATOM 714 O O . THR A 1 92 ? -2.605 -0.508 -17.835 1.00 60.38 92 THR A O 1
ATOM 717 N N . SER A 1 93 ? -3.044 -0.373 -20.037 1.00 61.72 93 SER A N 1
ATOM 718 C CA . SER A 1 93 ? -4.500 -0.195 -19.959 1.00 61.72 93 SER A CA 1
ATOM 719 C C . SER A 1 93 ? -5.263 -1.449 -19.511 1.00 61.72 93 SER A C 1
ATOM 721 O O . SER A 1 93 ? -6.484 -1.406 -19.385 1.00 61.72 93 SER A O 1
ATOM 723 N N . ARG A 1 94 ? -4.565 -2.571 -19.293 1.00 63.50 94 ARG A N 1
ATOM 724 C CA . ARG A 1 94 ? -5.142 -3.894 -19.021 1.00 63.50 94 ARG A CA 1
ATOM 725 C C . ARG A 1 94 ? -4.873 -4.400 -17.602 1.00 63.50 94 ARG A C 1
ATOM 727 O O . ARG A 1 94 ? -5.599 -5.266 -17.126 1.00 63.50 94 ARG A O 1
ATOM 734 N N . LEU A 1 95 ? -3.841 -3.870 -16.940 1.00 69.44 95 LEU A N 1
ATOM 735 C CA . LEU A 1 95 ? -3.517 -4.160 -15.535 1.00 69.44 95 LEU A CA 1
ATOM 736 C C . LEU A 1 95 ? -4.007 -3.063 -14.574 1.00 69.44 95 LEU A C 1
ATOM 738 O O . LEU A 1 95 ? -4.242 -3.335 -13.399 1.00 69.44 95 LEU A O 1
ATOM 742 N N . GLY A 1 96 ? -4.179 -1.828 -15.056 1.00 74.81 96 GLY A N 1
ATOM 743 C CA . GLY A 1 96 ? -4.758 -0.735 -14.276 1.00 74.81 96 GLY A CA 1
ATOM 744 C C . GLY A 1 96 ? -6.288 -0.751 -14.302 1.00 74.81 96 GLY A C 1
ATOM 745 O O . GLY A 1 96 ? -6.887 -0.695 -15.369 1.00 74.81 96 GLY A O 1
ATOM 746 N N . ALA A 1 97 ? -6.931 -0.737 -13.129 1.00 79.56 97 ALA A N 1
ATOM 747 C CA . ALA A 1 97 ? -8.393 -0.628 -13.016 1.00 79.56 97 ALA A CA 1
ATOM 748 C C . ALA A 1 97 ? -8.954 0.753 -13.434 1.00 79.56 97 ALA A C 1
ATOM 750 O O . ALA A 1 97 ? -10.161 0.905 -13.601 1.00 79.56 97 ALA A O 1
ATOM 751 N N . ILE A 1 98 ? -8.088 1.762 -13.589 1.00 79.12 98 ILE A N 1
ATOM 752 C CA . ILE A 1 98 ? -8.436 3.104 -14.066 1.00 79.12 98 ILE A CA 1
ATOM 753 C C . ILE A 1 98 ? -7.803 3.290 -15.446 1.00 79.12 98 ILE A C 1
ATOM 755 O O . ILE A 1 98 ? -6.587 3.441 -15.559 1.00 79.12 98 ILE A O 1
ATOM 759 N N . VAL A 1 99 ? -8.634 3.310 -16.488 1.00 79.38 99 VAL A N 1
ATOM 760 C CA . VAL A 1 99 ? -8.217 3.620 -17.862 1.00 79.38 99 VAL A CA 1
ATOM 761 C C . VAL A 1 99 ? -8.535 5.085 -18.151 1.00 79.38 99 VAL A C 1
ATOM 763 O O . VAL A 1 99 ? -9.691 5.498 -18.089 1.00 79.38 99 VAL A O 1
ATOM 766 N N . ASN A 1 100 ? -7.518 5.883 -18.479 1.00 78.50 100 ASN A N 1
ATOM 767 C CA . ASN A 1 100 ? -7.722 7.269 -18.888 1.00 78.50 100 ASN A CA 1
ATOM 768 C C . ASN A 1 100 ? -8.078 7.326 -20.383 1.00 78.50 100 ASN A C 1
ATOM 770 O O . ASN A 1 100 ? -7.211 7.160 -21.235 1.00 78.50 100 ASN A O 1
ATOM 774 N N . ALA A 1 101 ? -9.340 7.612 -20.707 1.00 81.62 101 ALA A N 1
ATOM 775 C CA . ALA A 1 101 ? -9.800 7.751 -22.093 1.00 81.62 101 ALA A CA 1
ATOM 776 C C . ALA A 1 101 ? -9.125 8.906 -22.870 1.00 81.62 101 ALA A C 1
ATOM 778 O O . ALA A 1 101 ? -9.223 8.958 -24.094 1.00 81.62 101 ALA A O 1
ATOM 779 N N . HIS A 1 102 ? -8.441 9.827 -22.179 1.00 81.12 102 HIS A N 1
ATOM 780 C CA . HIS A 1 102 ? -7.778 10.993 -22.769 1.00 81.12 102 HIS A CA 1
ATOM 781 C C . HIS A 1 102 ? -6.254 10.858 -22.909 1.00 81.12 102 HIS A C 1
ATOM 783 O O . HIS A 1 102 ? -5.621 11.791 -23.402 1.00 81.12 102 HIS A O 1
ATOM 789 N N . THR A 1 103 ? -5.633 9.736 -22.518 1.00 71.31 103 THR A N 1
ATOM 790 C CA . THR A 1 103 ? -4.254 9.463 -22.966 1.00 71.31 103 THR A CA 1
ATOM 791 C C . THR A 1 103 ? -4.295 9.058 -24.441 1.00 71.31 103 THR A C 1
ATOM 793 O O . THR A 1 103 ? -4.894 8.021 -24.736 1.00 71.31 103 THR A O 1
ATOM 796 N N . PRO A 1 104 ? -3.698 9.830 -25.373 1.00 67.25 104 PRO A N 1
ATOM 797 C CA . PRO A 1 104 ? -3.724 9.488 -26.790 1.00 67.25 104 PRO A CA 1
ATOM 798 C C . PRO A 1 104 ? -3.031 8.141 -27.005 1.00 67.25 104 PRO A C 1
ATOM 800 O O . PRO A 1 104 ? -1.890 7.932 -26.592 1.00 67.25 104 PRO A O 1
ATOM 803 N N . SER A 1 105 ? -3.748 7.206 -27.623 1.00 60.69 105 SER A N 1
ATOM 804 C CA . SER A 1 105 ? -3.244 5.856 -27.843 1.00 60.69 105 SER A CA 1
ATOM 805 C C . SER A 1 105 ? -2.146 5.868 -28.903 1.00 60.69 105 SER A C 1
ATOM 807 O O . SER A 1 105 ? -2.424 6.154 -30.064 1.00 60.69 105 SER A O 1
ATOM 809 N N . GLY A 1 106 ? -0.931 5.471 -28.526 1.00 62.84 106 GLY A N 1
ATOM 810 C CA . GLY A 1 106 ? 0.074 5.034 -29.496 1.00 62.84 106 GLY A CA 1
ATOM 811 C C . GLY A 1 106 ? 1.158 6.029 -29.905 1.00 62.84 106 GLY A C 1
ATOM 812 O O . GLY A 1 106 ? 1.836 5.741 -30.881 1.00 62.84 106 GLY A O 1
ATOM 813 N N . GLU A 1 107 ? 1.409 7.115 -29.166 1.00 55.75 107 GLU A N 1
ATOM 814 C CA . GLU A 1 107 ? 2.738 7.748 -29.204 1.00 55.75 107 GLU A CA 1
ATOM 815 C C . GLU A 1 107 ? 3.086 8.440 -27.876 1.00 55.75 107 GLU A C 1
ATOM 817 O O . GLU A 1 107 ? 2.464 9.425 -27.475 1.00 55.75 107 GLU A O 1
ATOM 822 N N . LEU A 1 108 ? 4.114 7.935 -27.182 1.00 60.16 108 LEU A N 1
ATOM 823 C CA . LEU A 1 108 ? 4.818 8.739 -26.183 1.00 60.16 108 LEU A CA 1
ATOM 824 C C . LEU A 1 108 ? 5.588 9.814 -26.962 1.00 60.16 108 LEU A C 1
ATOM 826 O O . LEU A 1 108 ? 6.416 9.435 -27.794 1.00 60.16 108 LEU A O 1
ATOM 830 N N . PRO A 1 109 ? 5.358 11.121 -26.726 1.00 57.28 109 PRO A N 1
ATOM 831 C CA . PRO A 1 109 ? 6.032 12.168 -27.484 1.00 57.28 109 PRO A CA 1
ATOM 832 C C . PRO A 1 109 ? 7.541 11.993 -27.326 1.00 57.28 109 PRO A C 1
ATOM 834 O O . PRO A 1 109 ? 8.044 11.986 -26.198 1.00 57.28 109 PRO A O 1
ATOM 837 N N . ALA A 1 110 ? 8.232 11.792 -28.454 1.00 66.62 110 ALA A N 1
ATOM 838 C CA . ALA A 1 110 ? 9.625 11.361 -28.490 1.00 66.62 110 ALA A CA 1
ATOM 839 C C . ALA A 1 110 ? 10.471 12.219 -27.543 1.00 66.62 110 ALA A C 1
ATOM 841 O O . ALA A 1 110 ? 10.607 13.426 -27.755 1.00 66.62 110 ALA A O 1
ATOM 842 N N . VAL A 1 111 ? 10.979 11.598 -26.469 1.00 70.25 111 VAL A N 1
ATOM 843 C CA . VAL A 1 111 ? 11.604 12.315 -25.349 1.00 70.25 111 VAL A CA 1
ATOM 844 C C . VAL A 1 111 ? 12.711 13.202 -25.917 1.00 70.25 111 VAL A C 1
ATOM 846 O O . VAL A 1 111 ? 13.684 12.656 -26.446 1.00 70.25 111 VAL A O 1
ATOM 849 N N . PRO A 1 112 ? 12.578 14.544 -25.850 1.00 73.50 112 PRO A N 1
ATOM 850 C CA . PRO A 1 112 ? 13.477 15.435 -26.566 1.00 73.50 112 PRO A CA 1
ATOM 851 C C . PRO A 1 112 ? 14.904 15.155 -26.096 1.00 73.50 112 PRO A C 1
ATOM 853 O O . PRO A 1 112 ? 15.119 15.042 -24.880 1.00 73.50 112 PRO A O 1
ATOM 856 N N . PRO A 1 113 ? 15.863 14.980 -27.027 1.00 75.50 113 PRO A N 1
ATOM 857 C CA . PRO A 1 113 ? 17.164 14.403 -26.720 1.00 75.50 113 PRO A CA 1
ATOM 858 C C . PRO A 1 113 ? 17.796 15.179 -25.574 1.00 75.50 113 PRO A C 1
ATOM 860 O O . PRO A 1 113 ? 18.024 16.387 -25.690 1.00 75.50 113 PRO A O 1
ATOM 863 N N . ARG A 1 114 ? 18.013 14.491 -24.440 1.00 70.12 114 ARG A N 1
ATOM 864 C CA . ARG A 1 114 ? 18.509 15.119 -23.211 1.00 70.12 114 ARG A CA 1
ATOM 865 C C . ARG A 1 114 ? 19.759 15.909 -23.558 1.00 70.12 114 ARG A C 1
ATOM 867 O O . ARG A 1 114 ? 20.772 15.317 -23.926 1.00 70.12 114 ARG A O 1
ATOM 874 N N . ARG A 1 115 ? 19.664 17.240 -23.444 1.00 72.00 115 ARG A N 1
ATOM 875 C CA . ARG A 1 115 ? 20.771 18.156 -23.726 1.00 72.00 115 ARG A CA 1
ATOM 876 C C . ARG A 1 115 ? 21.997 17.623 -22.974 1.00 72.00 115 ARG A C 1
ATOM 878 O O . ARG A 1 115 ? 21.858 17.381 -21.769 1.00 72.00 115 ARG A O 1
ATOM 885 N N . PRO A 1 116 ? 23.134 17.367 -23.649 1.00 75.31 116 PRO A N 1
ATOM 886 C CA . PRO A 1 116 ? 24.284 16.765 -22.990 1.00 75.31 116 PRO A CA 1
ATOM 887 C C . PRO A 1 116 ? 24.651 17.607 -21.764 1.00 75.31 116 PRO A C 1
ATOM 889 O O . PRO A 1 116 ? 24.536 18.838 -21.827 1.00 75.31 116 PRO A O 1
ATOM 892 N N . PRO A 1 117 ? 25.028 16.976 -20.635 1.00 77.31 117 PRO A N 1
ATOM 893 C CA . PRO A 1 117 ? 25.378 17.720 -19.435 1.00 77.31 117 PRO A CA 1
ATOM 894 C C . PRO A 1 117 ? 26.476 18.727 -19.795 1.00 77.31 117 PRO A C 1
ATOM 896 O O . PRO A 1 117 ? 27.407 18.351 -20.514 1.00 77.31 117 PRO A O 1
ATOM 899 N N . PRO A 1 118 ? 26.375 19.995 -19.349 1.00 74.31 118 PRO A N 1
ATOM 900 C CA . PRO A 1 118 ? 27.373 20.998 -19.687 1.00 74.31 118 PRO A CA 1
ATOM 901 C C . PRO A 1 118 ? 28.745 20.479 -19.268 1.00 74.31 118 PRO A C 1
ATOM 903 O O . PRO A 1 118 ? 28.903 19.983 -18.146 1.00 74.31 118 PRO A O 1
ATOM 906 N N . ALA A 1 119 ? 29.710 20.558 -20.187 1.00 73.62 119 ALA A N 1
ATOM 907 C CA . ALA A 1 119 ? 31.077 20.152 -19.917 1.00 73.62 119 ALA A CA 1
ATOM 908 C C . ALA A 1 119 ? 31.549 20.898 -18.666 1.00 73.62 119 ALA A C 1
ATOM 910 O O . ALA A 1 119 ? 31.552 22.126 -18.624 1.00 73.62 119 ALA A O 1
ATOM 911 N N . LYS A 1 120 ? 31.872 20.151 -17.607 1.00 69.62 120 LYS A N 1
ATOM 912 C CA . LYS A 1 120 ? 32.429 20.750 -16.401 1.00 69.62 120 LYS A CA 1
ATOM 913 C C . LYS A 1 120 ? 33.857 21.140 -16.728 1.00 69.62 120 LYS A C 1
ATOM 915 O O . LYS A 1 120 ? 34.713 20.260 -16.764 1.00 69.62 120 LYS A O 1
ATOM 920 N N . ASP A 1 121 ? 34.097 22.429 -16.936 1.00 65.88 121 ASP A N 1
ATOM 921 C CA . ASP A 1 121 ? 35.447 22.976 -17.018 1.00 65.88 121 ASP A CA 1
ATOM 922 C C . ASP A 1 121 ? 36.212 22.586 -15.750 1.00 65.88 121 ASP A C 1
ATOM 924 O O . ASP A 1 121 ? 35.996 23.136 -14.665 1.00 65.88 121 ASP A O 1
ATOM 928 N N . THR A 1 122 ? 37.092 21.592 -15.871 1.00 57.66 122 THR A N 1
ATOM 929 C CA . THR A 1 122 ? 37.923 21.092 -14.776 1.00 57.66 122 THR A CA 1
ATOM 930 C C . THR A 1 122 ? 39.063 22.065 -14.512 1.00 57.66 122 THR A C 1
ATOM 932 O O . THR A 1 122 ? 40.234 21.753 -14.727 1.00 57.66 122 THR A O 1
ATOM 935 N N . LYS A 1 123 ? 38.717 23.263 -14.029 1.00 68.88 123 LYS A N 1
ATOM 936 C CA . LYS A 1 123 ? 39.678 24.178 -13.421 1.00 68.88 123 LYS A CA 1
ATOM 937 C C . LYS A 1 123 ? 40.308 23.448 -12.224 1.00 68.88 123 LYS A C 1
ATOM 939 O O . LYS A 1 123 ? 39.567 23.084 -11.307 1.00 68.88 123 LYS A O 1
ATOM 944 N N . PRO A 1 124 ? 41.629 23.193 -12.220 1.00 60.31 124 PRO A N 1
ATOM 945 C CA . PRO A 1 124 ? 42.261 22.446 -11.142 1.00 60.31 124 PRO A CA 1
ATOM 946 C C . PRO A 1 124 ? 42.102 23.200 -9.819 1.00 60.31 124 PRO A C 1
ATOM 948 O O . PRO A 1 124 ? 42.272 24.421 -9.757 1.00 60.31 124 PRO A O 1
ATOM 951 N N . ALA A 1 125 ? 41.746 22.471 -8.762 1.00 59.06 125 ALA A N 1
ATOM 952 C CA . ALA A 1 125 ? 41.620 23.040 -7.428 1.00 59.06 125 ALA A CA 1
ATOM 953 C C . ALA A 1 125 ? 43.015 23.385 -6.870 1.00 59.06 125 ALA A C 1
ATOM 955 O O . ALA A 1 125 ? 43.926 22.564 -6.997 1.00 59.06 125 ALA A O 1
ATOM 956 N N . PRO A 1 126 ? 43.206 24.562 -6.245 1.00 62.41 126 PRO A N 1
ATOM 957 C CA . PRO A 1 126 ? 44.468 24.893 -5.596 1.00 62.41 126 PRO A CA 1
ATOM 958 C C . PRO A 1 126 ? 44.702 23.982 -4.386 1.00 62.41 126 PRO A C 1
ATOM 960 O O . PRO A 1 126 ? 43.795 23.739 -3.588 1.00 62.41 126 PRO A O 1
ATOM 963 N N . THR A 1 127 ? 45.931 23.489 -4.249 1.00 62.09 127 THR A N 1
ATOM 964 C CA . THR A 1 127 ? 46.344 22.595 -3.164 1.00 62.09 127 THR A CA 1
ATOM 965 C C . THR A 1 127 ? 46.217 23.295 -1.804 1.00 62.09 127 THR A C 1
ATOM 967 O O . THR A 1 127 ? 46.819 24.357 -1.627 1.00 62.09 127 THR A O 1
ATOM 970 N N . PRO A 1 128 ? 45.490 22.737 -0.817 1.00 57.75 128 PRO A N 1
ATOM 971 C CA . PRO A 1 128 ? 45.486 23.286 0.533 1.00 57.75 128 PRO A CA 1
ATOM 972 C C . PRO A 1 128 ? 46.836 23.005 1.204 1.00 57.75 128 PRO A C 1
ATOM 974 O O . PRO A 1 128 ? 47.186 21.852 1.455 1.00 57.75 128 PRO A O 1
ATOM 977 N N . ALA A 1 129 ? 47.599 24.060 1.487 1.00 60.62 129 ALA A N 1
ATOM 978 C CA . ALA A 1 129 ? 48.816 23.958 2.284 1.00 60.62 129 ALA A CA 1
ATOM 979 C C . ALA A 1 129 ? 48.475 23.601 3.742 1.00 60.62 129 ALA A C 1
ATOM 981 O O . ALA A 1 129 ? 47.505 24.109 4.305 1.00 60.62 129 ALA A O 1
ATOM 982 N N . VAL A 1 130 ? 49.285 22.734 4.348 1.00 59.03 130 VAL A N 1
ATOM 983 C CA . VAL A 1 130 ? 49.159 22.316 5.749 1.00 59.03 130 VAL A CA 1
ATOM 984 C C . VAL A 1 130 ? 50.187 23.071 6.582 1.00 59.03 130 VAL A C 1
ATOM 986 O O . VAL A 1 130 ? 51.370 22.818 6.388 1.00 59.03 130 VAL A O 1
ATOM 989 N N . ASP A 1 131 ? 49.750 23.913 7.528 1.00 52.09 131 ASP A N 1
ATOM 990 C CA . ASP A 1 131 ? 50.474 24.126 8.793 1.00 52.09 131 ASP A CA 1
ATOM 991 C C . ASP A 1 131 ? 49.642 24.862 9.878 1.00 52.09 131 ASP A C 1
ATOM 993 O O . ASP A 1 131 ? 48.538 25.343 9.620 1.00 52.09 131 ASP A O 1
ATOM 997 N N . ALA A 1 132 ? 50.238 24.981 11.072 1.00 45.34 132 ALA A N 1
ATOM 998 C CA . ALA A 1 132 ? 50.020 25.994 12.114 1.00 45.34 132 ALA A CA 1
ATOM 999 C C . ALA A 1 132 ? 48.768 25.927 13.030 1.00 45.34 132 ALA A C 1
ATOM 1001 O O . ALA A 1 132 ? 47.891 26.781 12.993 1.00 45.34 132 ALA A O 1
ATOM 1002 N N . GLN A 1 133 ? 48.859 25.013 14.009 1.00 51.88 133 GLN A N 1
ATOM 1003 C CA . GLN A 1 133 ? 48.580 25.214 15.454 1.00 51.88 133 GLN A CA 1
ATOM 1004 C C . GLN A 1 133 ? 47.153 25.529 16.006 1.00 51.88 133 GLN A C 1
ATOM 1006 O O . GLN A 1 133 ? 46.305 26.119 15.345 1.00 51.88 133 GLN A O 1
ATOM 1011 N N . PRO A 1 134 ? 46.876 25.155 17.283 1.00 54.31 134 PRO A N 1
ATOM 1012 C CA . PRO A 1 134 ? 45.583 25.375 17.940 1.00 54.31 134 PRO A CA 1
ATOM 1013 C C . PRO A 1 134 ? 45.512 26.674 18.769 1.00 54.31 134 PRO A C 1
ATOM 1015 O O . PRO A 1 134 ? 46.330 26.912 19.659 1.00 54.31 134 PRO A O 1
ATOM 1018 N N . ALA A 1 135 ? 44.456 27.466 18.565 1.00 50.19 135 ALA A N 1
ATOM 1019 C CA . ALA A 1 135 ? 44.095 28.582 19.445 1.00 50.19 135 ALA A CA 1
ATOM 1020 C C . ALA A 1 135 ? 43.229 28.124 20.641 1.00 50.19 135 ALA A C 1
ATOM 1022 O O . ALA A 1 135 ? 42.499 27.135 20.561 1.00 50.19 135 ALA A O 1
ATOM 1023 N N . LYS A 1 136 ? 43.299 28.856 21.762 1.00 56.72 136 LYS A N 1
ATOM 1024 C CA . LYS A 1 136 ? 42.511 28.584 22.981 1.00 56.72 136 LYS A CA 1
ATOM 1025 C C . LYS A 1 136 ? 41.015 28.880 22.766 1.00 56.72 136 LYS A C 1
ATOM 1027 O O . LYS A 1 136 ? 40.704 29.863 22.095 1.00 56.72 136 LYS A O 1
ATOM 1032 N N . PRO A 1 137 ? 40.093 28.127 23.396 1.00 56.44 137 PRO A N 1
ATOM 1033 C CA . PRO A 1 137 ? 38.685 28.505 23.430 1.00 56.44 137 PRO A CA 1
ATOM 1034 C C . PRO A 1 137 ? 38.463 29.692 24.389 1.00 56.44 137 PRO A C 1
ATOM 1036 O O . PRO A 1 137 ? 38.921 29.628 25.534 1.00 56.44 137 PRO A O 1
ATOM 1039 N N . PRO A 1 138 ? 37.738 30.750 23.985 1.00 60.50 138 PRO A N 1
ATOM 1040 C CA . PRO A 1 138 ? 37.039 31.596 24.943 1.00 60.50 138 PRO A CA 1
ATOM 1041 C C . PRO A 1 138 ? 35.866 30.809 25.550 1.00 60.50 138 PRO A C 1
ATOM 1043 O O . PRO A 1 138 ? 35.257 29.972 2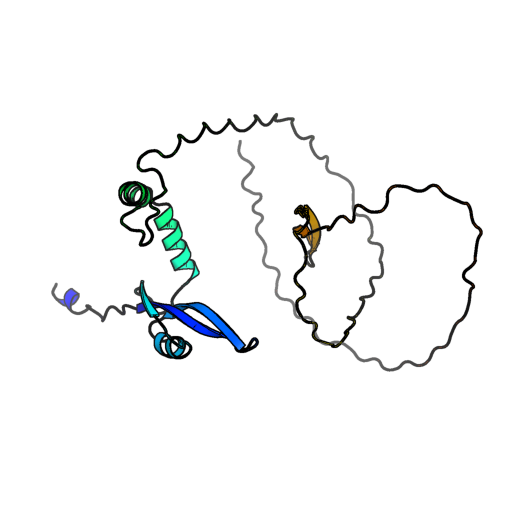4.882 1.00 60.50 138 PRO A O 1
ATOM 1046 N N . ALA A 1 139 ? 35.550 31.078 26.815 1.00 50.47 139 ALA A N 1
ATOM 1047 C CA . ALA A 1 139 ? 34.248 30.725 27.370 1.00 50.47 139 ALA A CA 1
ATOM 1048 C C . ALA A 1 139 ? 33.241 31.805 26.959 1.00 50.47 139 ALA A C 1
ATOM 1050 O O . ALA A 1 139 ? 33.598 32.982 26.950 1.00 50.47 139 ALA A O 1
ATOM 1051 N N . ASP A 1 140 ? 32.010 31.410 26.646 1.00 49.19 140 ASP A N 1
ATOM 1052 C CA . ASP A 1 140 ? 30.913 32.343 26.397 1.00 49.19 140 ASP A CA 1
ATOM 1053 C C . ASP A 1 140 ? 29.608 31.768 26.963 1.00 49.19 140 ASP A C 1
ATOM 1055 O O . ASP A 1 140 ? 29.398 30.548 26.959 1.00 49.19 140 ASP A O 1
ATOM 1059 N N . ASP A 1 141 ? 28.763 32.640 27.502 1.00 52.38 141 ASP A N 1
ATOM 1060 C CA . ASP A 1 141 ? 27.551 32.265 28.229 1.00 52.38 141 ASP A CA 1
ATOM 1061 C C . ASP A 1 141 ? 26.374 32.069 27.264 1.00 52.38 141 ASP A C 1
ATOM 1063 O O . ASP A 1 141 ? 26.133 32.862 26.356 1.00 52.38 141 ASP A O 1
ATOM 1067 N N . THR A 1 142 ? 25.566 31.026 27.462 1.00 48.53 142 THR A N 1
ATOM 1068 C CA . THR A 1 142 ? 24.299 30.871 26.722 1.00 48.53 142 THR A CA 1
ATOM 1069 C C . THR A 1 142 ? 23.195 30.361 27.639 1.00 48.53 142 THR A C 1
ATOM 1071 O O . THR A 1 142 ? 22.952 29.165 27.801 1.00 48.53 142 THR A O 1
ATOM 1074 N N . LYS A 1 143 ? 22.510 31.329 28.246 1.00 55.09 143 LYS A N 1
ATOM 1075 C CA . LYS A 1 143 ? 21.315 31.164 29.076 1.00 55.09 143 LYS A CA 1
ATOM 1076 C C . LYS A 1 143 ? 20.117 30.696 28.225 1.00 55.09 143 LYS A C 1
ATOM 1078 O O . LYS A 1 143 ? 19.786 31.377 27.254 1.00 55.09 143 LYS A O 1
ATOM 1083 N N . PRO A 1 144 ? 19.413 29.606 28.585 1.00 63.94 144 PRO A N 1
ATOM 1084 C CA . PRO A 1 144 ? 18.226 29.168 27.855 1.00 63.94 144 PRO A CA 1
ATOM 1085 C C . PRO A 1 144 ? 16.985 30.017 28.208 1.00 63.94 144 PRO A C 1
ATOM 1087 O O . PRO A 1 144 ? 16.745 30.279 29.391 1.00 63.94 144 PRO A O 1
ATOM 1090 N N . PRO A 1 145 ? 16.149 30.408 27.228 1.00 61.22 145 PRO A N 1
ATOM 1091 C CA . PRO A 1 145 ? 14.792 30.880 27.485 1.00 61.22 145 PRO A CA 1
ATOM 1092 C C . PRO A 1 145 ? 13.834 29.691 27.690 1.00 61.22 145 PRO A C 1
ATOM 1094 O O . PRO A 1 145 ? 13.840 28.733 26.918 1.00 61.22 145 PRO A O 1
ATOM 1097 N N . MET A 1 146 ? 12.991 29.754 28.724 1.00 46.47 146 MET A N 1
ATOM 1098 C CA . MET A 1 146 ? 11.896 28.796 28.949 1.00 46.47 146 MET A CA 1
ATOM 1099 C C . MET A 1 146 ? 10.608 29.213 28.206 1.00 46.47 146 MET A C 1
ATOM 1101 O O . MET A 1 146 ? 10.468 30.383 27.846 1.00 46.47 146 MET A O 1
ATOM 1105 N N . PRO A 1 147 ? 9.672 28.278 27.947 1.00 54.72 147 PRO A N 1
ATOM 1106 C CA . PRO A 1 147 ? 8.548 28.514 27.042 1.00 54.72 147 PRO A CA 1
ATOM 1107 C C . PRO A 1 147 ? 7.436 29.372 27.659 1.00 54.72 147 PRO A C 1
ATOM 1109 O O . PRO A 1 147 ? 7.030 29.162 28.802 1.00 54.72 147 PRO A O 1
ATOM 1112 N N . ALA A 1 148 ? 6.869 30.267 26.850 1.00 52.12 148 ALA A N 1
ATOM 1113 C CA . ALA A 1 148 ? 5.617 30.947 27.159 1.00 52.12 148 ALA A CA 1
ATOM 1114 C C . ALA A 1 148 ? 4.419 30.095 26.703 1.00 52.12 148 ALA A C 1
ATOM 1116 O O . ALA A 1 148 ? 4.305 29.749 25.527 1.00 52.12 148 ALA A O 1
ATOM 1117 N N . ARG A 1 149 ? 3.504 29.789 27.629 1.00 47.50 149 ARG A N 1
ATOM 1118 C CA . ARG A 1 149 ? 2.130 29.388 27.292 1.00 47.50 149 ARG A CA 1
ATOM 1119 C C . ARG A 1 149 ? 1.313 30.635 26.962 1.00 47.50 149 ARG A C 1
ATOM 1121 O O . ARG A 1 149 ? 1.476 31.652 27.629 1.00 47.50 149 ARG A O 1
ATOM 1128 N N . THR A 1 150 ? 0.369 30.515 26.035 1.00 49.84 150 THR A N 1
ATOM 1129 C CA . THR A 1 150 ? -0.856 31.329 26.037 1.00 49.84 150 THR A CA 1
ATOM 1130 C C . THR A 1 150 ? -2.047 30.425 25.743 1.00 49.84 150 THR A C 1
ATOM 1132 O O . THR A 1 150 ? -1.940 29.474 24.970 1.00 49.84 150 THR A O 1
ATOM 1135 N N . ASP A 1 151 ? -3.158 30.694 26.419 1.00 43.84 151 ASP A N 1
ATOM 1136 C CA . ASP A 1 151 ? -4.382 29.901 26.375 1.00 43.84 151 ASP A CA 1
ATOM 1137 C C . ASP A 1 151 ? -5.451 30.582 25.504 1.00 43.84 151 ASP A C 1
ATOM 1139 O O . ASP A 1 151 ? -5.540 31.803 25.491 1.00 43.84 151 ASP A O 1
ATOM 1143 N N . THR A 1 152 ? -6.312 29.767 24.877 1.00 36.69 152 THR A N 1
ATOM 1144 C CA . THR A 1 152 ? -7.755 30.015 24.641 1.00 36.69 152 THR A CA 1
ATOM 1145 C C . THR A 1 152 ? -8.206 31.358 24.019 1.00 36.69 152 THR A C 1
ATOM 1147 O O . THR A 1 152 ? -8.121 32.392 24.672 1.00 36.69 152 THR A O 1
ATOM 1150 N N . LYS A 1 153 ? -8.925 31.323 22.870 1.00 38.19 153 LYS A N 1
ATOM 1151 C CA . LYS A 1 153 ? -10.405 31.550 22.795 1.00 38.19 153 LYS A CA 1
ATOM 1152 C C . LYS A 1 153 ? -10.976 31.718 21.360 1.00 38.19 153 LYS A C 1
ATOM 1154 O O . LYS A 1 153 ? -10.489 32.533 20.596 1.00 38.19 153 LYS A O 1
ATOM 1159 N N . ARG A 1 154 ? -12.111 31.037 21.114 1.00 37.72 154 ARG A N 1
ATOM 1160 C CA . ARG A 1 154 ? -13.216 31.285 20.144 1.00 37.72 154 ARG A CA 1
ATOM 1161 C C . ARG A 1 154 ? -13.011 31.369 18.617 1.00 37.72 154 ARG A C 1
ATOM 1163 O O . ARG A 1 154 ? -12.410 32.290 18.089 1.00 37.72 154 ARG A O 1
ATOM 1170 N N . GLU A 1 155 ? -13.747 30.481 17.939 1.00 45.00 155 GLU A N 1
ATOM 1171 C CA . GLU A 1 155 ? -14.980 30.775 17.165 1.00 45.00 155 GLU A CA 1
ATOM 1172 C C . GLU A 1 155 ? -15.103 32.131 16.431 1.00 45.00 155 GLU A C 1
ATOM 1174 O O . GLU A 1 155 ? -15.276 33.178 17.055 1.00 45.00 155 GLU A O 1
ATOM 1179 N N . GLY A 1 156 ? -15.205 32.062 15.098 1.00 38.97 156 GLY A N 1
ATOM 1180 C CA . GLY A 1 156 ? -15.757 33.096 14.213 1.00 38.97 156 GLY A CA 1
ATOM 1181 C C . GLY A 1 156 ? -16.223 32.462 12.892 1.00 38.97 156 GLY A C 1
ATOM 1182 O O . GLY A 1 156 ? -15.575 31.540 12.398 1.00 38.97 156 GLY A O 1
ATOM 1183 N N . GLU A 1 157 ? -17.364 32.893 12.349 1.00 45.38 157 GLU A N 1
ATOM 1184 C CA . GLU A 1 157 ? -18.016 32.251 11.192 1.00 45.38 157 GLU A CA 1
ATOM 1185 C C . GLU A 1 157 ? -17.371 32.614 9.831 1.00 45.38 157 GLU A C 1
ATOM 1187 O O . GLU A 1 157 ? -16.789 33.693 9.680 1.00 45.38 157 GLU A O 1
ATOM 1192 N N . PRO A 1 158 ? -17.468 31.741 8.804 1.00 47.19 158 PRO A N 1
ATOM 1193 C CA . PRO A 1 158 ? -16.813 31.957 7.515 1.00 47.19 158 PRO A CA 1
ATOM 1194 C C . PRO A 1 158 ? -17.583 32.928 6.599 1.00 47.19 158 PRO A C 1
ATOM 1196 O O . PRO A 1 158 ? -18.498 32.535 5.873 1.00 47.19 158 PRO A O 1
ATOM 1199 N N . HIS A 1 159 ? -17.155 34.191 6.542 1.00 45.47 159 HIS A N 1
ATOM 1200 C CA . HIS A 1 159 ? -17.595 35.120 5.492 1.00 45.47 159 HIS A CA 1
ATOM 1201 C C . HIS A 1 159 ? -16.924 34.816 4.130 1.00 45.47 159 HIS A C 1
ATOM 1203 O O . HIS A 1 159 ? -15.702 34.647 4.074 1.00 45.47 159 HIS A O 1
ATOM 1209 N N . PRO A 1 160 ? -17.673 34.810 3.007 1.00 51.59 160 PRO A N 1
ATOM 1210 C CA . PRO A 1 160 ? -17.122 34.531 1.680 1.00 51.59 160 PRO A CA 1
ATOM 1211 C C . PRO A 1 160 ? -16.345 35.735 1.125 1.00 51.59 160 PRO A C 1
ATOM 1213 O O . PRO A 1 160 ? -16.925 36.767 0.780 1.00 51.59 160 PRO A O 1
ATOM 1216 N N . SER A 1 161 ? -15.021 35.608 1.012 1.00 44.34 161 SER A N 1
ATOM 1217 C CA . SER A 1 161 ? -14.141 36.670 0.517 1.00 44.34 161 SER A CA 1
ATOM 1218 C C . SER A 1 161 ? -13.765 36.523 -0.970 1.00 44.34 161 SER A C 1
ATOM 1220 O O . SER A 1 161 ? -13.582 35.438 -1.514 1.00 44.34 161 SER A O 1
ATOM 1222 N N . LYS A 1 162 ? -13.707 37.694 -1.614 1.00 54.97 162 LYS A N 1
ATOM 1223 C CA . LYS A 1 162 ? -13.509 38.017 -3.043 1.00 54.97 162 LYS A CA 1
ATOM 1224 C C . LYS A 1 162 ? -12.295 37.317 -3.708 1.00 54.97 162 LYS A C 1
ATOM 1226 O O . LYS A 1 162 ? -11.374 36.916 -3.001 1.00 54.97 162 LYS A O 1
ATOM 1231 N N . PRO A 1 163 ? -12.251 37.205 -5.059 1.00 48.25 163 PRO A N 1
ATOM 1232 C CA . PRO A 1 163 ? -11.223 36.449 -5.792 1.00 48.25 163 PRO A CA 1
ATOM 1233 C C . PRO A 1 163 ? -9.783 36.785 -5.372 1.00 48.25 163 PRO A C 1
ATOM 1235 O O . PRO A 1 163 ? -9.353 37.937 -5.412 1.00 48.25 163 PRO A O 1
ATOM 1238 N N . GLY A 1 164 ? -9.040 35.750 -4.973 1.00 50.12 164 GLY A N 1
ATOM 1239 C CA . GLY A 1 164 ? -7.733 35.887 -4.333 1.00 50.12 164 GLY A CA 1
ATOM 1240 C C . GLY A 1 164 ? -6.611 36.364 -5.262 1.00 50.12 164 GLY A C 1
ATOM 1241 O O . GLY A 1 164 ? -6.451 35.876 -6.383 1.00 50.12 164 GLY A O 1
ATOM 1242 N N . ARG A 1 165 ? -5.771 37.277 -4.752 1.00 62.03 165 ARG A N 1
ATOM 1243 C CA . ARG A 1 165 ? -4.508 37.680 -5.394 1.00 62.03 165 ARG A CA 1
ATOM 1244 C C . ARG A 1 165 ? -3.573 36.463 -5.522 1.00 62.03 165 ARG A C 1
ATOM 1246 O O . ARG A 1 165 ? -3.475 35.647 -4.605 1.00 62.03 165 ARG A O 1
ATOM 1253 N N . LYS A 1 166 ? -2.858 36.342 -6.648 1.00 64.06 166 LYS A N 1
ATOM 1254 C CA . LYS A 1 166 ? -1.938 35.220 -6.927 1.00 64.06 166 LYS A CA 1
ATOM 1255 C C . LYS A 1 166 ? -0.715 35.262 -5.996 1.00 64.06 166 LYS A C 1
ATOM 1257 O O . LYS A 1 166 ? 0.253 35.959 -6.288 1.00 64.06 166 LYS A O 1
ATOM 1262 N N . ARG A 1 167 ? -0.739 34.496 -4.899 1.00 68.06 167 ARG A N 1
ATOM 1263 C CA . ARG A 1 167 ? 0.434 34.303 -4.024 1.00 68.06 167 ARG A CA 1
ATOM 1264 C C . ARG A 1 167 ? 1.545 33.577 -4.793 1.00 68.06 167 ARG A C 1
ATOM 1266 O O . ARG A 1 167 ? 1.267 32.629 -5.525 1.00 68.06 167 ARG A O 1
ATOM 1273 N N . ARG A 1 168 ? 2.798 34.000 -4.607 1.00 70.94 168 ARG A N 1
ATOM 1274 C CA . ARG A 1 168 ? 3.988 33.259 -5.057 1.00 70.94 168 ARG A CA 1
ATOM 1275 C C . ARG A 1 168 ? 4.522 32.411 -3.901 1.00 70.94 168 ARG A C 1
ATOM 1277 O O . ARG A 1 168 ? 4.463 32.833 -2.752 1.00 70.94 168 ARG A O 1
ATOM 1284 N N . LEU A 1 169 ? 5.033 31.226 -4.224 1.00 72.88 169 LEU A N 1
ATOM 1285 C CA . LEU A 1 169 ? 5.745 30.357 -3.289 1.00 72.88 169 LEU A CA 1
ATOM 1286 C C . LEU A 1 169 ? 7.217 30.783 -3.248 1.00 72.88 169 LEU A C 1
ATOM 1288 O O . LEU A 1 169 ? 7.848 30.856 -4.306 1.00 72.88 169 LEU A O 1
ATOM 1292 N N . VAL A 1 170 ? 7.768 31.055 -2.063 1.00 81.25 170 VAL A N 1
ATOM 1293 C CA . VAL A 1 170 ? 9.188 31.399 -1.894 1.00 81.25 170 VAL A CA 1
ATOM 1294 C C . VAL A 1 170 ? 9.872 30.303 -1.082 1.00 81.25 170 VAL A C 1
ATOM 1296 O O . VAL A 1 170 ? 9.521 30.052 0.067 1.00 81.25 170 VAL A O 1
ATOM 1299 N N . VAL A 1 171 ? 10.858 29.632 -1.683 1.00 80.56 171 VAL A N 1
ATOM 1300 C CA . VAL A 1 171 ? 11.598 28.534 -1.042 1.00 80.56 171 VAL A CA 1
ATOM 1301 C C . VAL A 1 171 ? 12.918 29.066 -0.484 1.00 80.56 171 VAL A C 1
ATOM 1303 O O . VAL A 1 171 ? 13.832 29.408 -1.238 1.00 80.56 171 VAL A O 1
ATOM 1306 N N . ARG A 1 172 ? 13.035 29.141 0.845 1.00 85.81 172 ARG A N 1
ATOM 1307 C CA . ARG A 1 172 ? 14.216 29.657 1.557 1.00 85.81 172 ARG A CA 1
ATOM 1308 C C . ARG A 1 172 ? 15.078 28.519 2.101 1.00 85.81 172 ARG A C 1
ATOM 1310 O O . ARG A 1 172 ? 14.597 27.658 2.828 1.00 85.81 172 ARG A O 1
ATOM 1317 N N . LYS A 1 173 ? 16.382 28.534 1.803 1.00 85.94 173 LYS A N 1
ATOM 1318 C CA . LYS A 1 173 ? 17.344 27.533 2.305 1.00 85.94 173 LYS A CA 1
ATOM 1319 C C . LYS A 1 173 ? 17.925 27.948 3.658 1.00 85.94 173 LYS A C 1
ATOM 1321 O O . LYS A 1 173 ? 18.963 28.611 3.716 1.00 85.94 173 LYS A O 1
ATOM 1326 N N . ILE A 1 174 ? 17.281 27.539 4.747 1.00 91.31 174 ILE A N 1
ATOM 1327 C CA . ILE A 1 174 ? 17.747 27.803 6.114 1.00 91.31 174 ILE A CA 1
ATOM 1328 C C . ILE A 1 174 ? 18.870 26.818 6.473 1.00 91.31 174 ILE A C 1
ATOM 1330 O O . ILE A 1 174 ? 18.753 25.610 6.260 1.00 91.31 174 ILE A O 1
ATOM 1334 N N . LYS A 1 175 ? 19.978 27.327 7.025 1.00 92.38 175 LYS A N 1
ATOM 1335 C CA . LYS A 1 175 ? 21.103 26.513 7.513 1.00 92.38 175 LYS A CA 1
ATOM 1336 C C . LYS A 1 175 ? 21.117 26.520 9.039 1.00 92.38 175 LYS A C 1
ATOM 1338 O O . LYS A 1 175 ? 21.356 27.563 9.640 1.00 92.38 175 LYS A O 1
ATOM 1343 N N . THR A 1 176 ? 20.917 25.364 9.664 1.00 93.94 176 THR A N 1
ATOM 1344 C CA . THR A 1 176 ? 20.867 25.225 11.128 1.00 93.94 176 THR A CA 1
ATOM 1345 C C . THR A 1 176 ? 21.901 24.199 11.580 1.00 93.94 176 THR A C 1
ATOM 1347 O O . THR A 1 176 ? 21.968 23.101 11.029 1.00 93.94 176 THR A O 1
ATOM 1350 N N . LYS A 1 177 ? 22.718 24.525 12.588 1.00 95.19 177 LYS A N 1
ATOM 1351 C CA . LYS A 1 177 ? 23.587 23.528 13.230 1.00 95.19 177 LYS A CA 1
ATOM 1352 C C . LYS A 1 177 ? 22.742 22.634 14.135 1.00 95.19 177 LYS A C 1
ATOM 1354 O O . LYS A 1 177 ? 21.956 23.143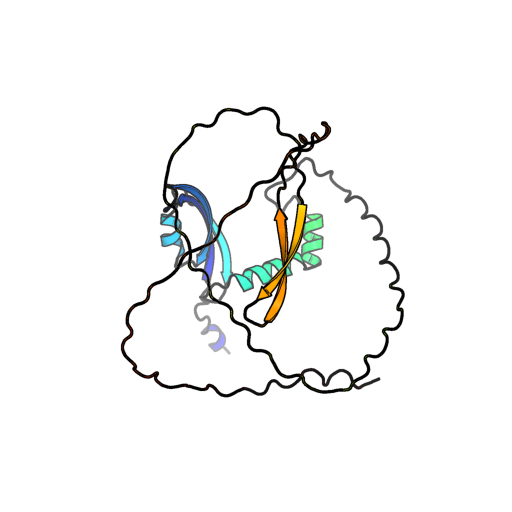 14.926 1.00 95.19 177 LYS A O 1
ATOM 1359 N N . ASN A 1 178 ? 22.896 21.319 14.014 1.00 88.44 178 ASN A N 1
ATOM 1360 C CA . ASN A 1 178 ? 22.294 20.373 14.950 1.00 88.44 178 ASN A CA 1
ATOM 1361 C C . ASN A 1 178 ? 23.171 20.190 16.205 1.00 88.44 178 ASN A C 1
ATOM 1363 O O . ASN A 1 178 ? 24.330 20.600 16.234 1.00 88.44 178 ASN A O 1
ATOM 1367 N N . GLU A 1 179 ? 22.628 19.521 17.223 1.00 87.56 179 GLU A N 1
ATOM 1368 C CA . GLU A 1 179 ? 23.304 19.206 18.498 1.00 87.56 179 GLU A CA 1
ATOM 1369 C C . GLU A 1 179 ? 24.630 18.442 18.326 1.00 87.56 179 GLU A C 1
ATOM 1371 O O . GLU A 1 179 ? 25.501 18.486 19.188 1.00 87.56 179 GLU A O 1
ATOM 1376 N N . LYS A 1 180 ? 24.799 17.751 17.192 1.00 88.62 180 LYS A N 1
ATOM 1377 C CA . LYS A 1 180 ? 26.007 16.996 16.830 1.00 88.62 180 LYS A CA 1
ATOM 1378 C C . LYS A 1 18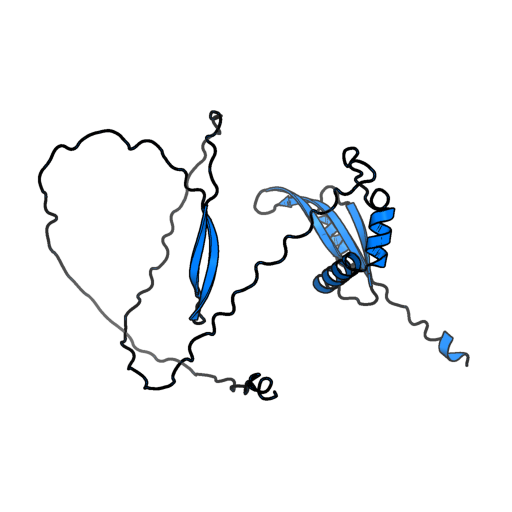0 ? 27.036 17.854 16.071 1.00 88.62 180 LYS A C 1
ATOM 1380 O O . LYS A 1 180 ? 28.010 17.318 15.557 1.00 88.62 180 LYS A O 1
ATOM 1385 N N . GLY A 1 181 ? 26.817 19.168 15.970 1.00 92.06 181 GLY A N 1
ATOM 1386 C CA . GLY A 1 181 ? 27.714 20.141 15.336 1.00 92.06 181 GLY A CA 1
ATOM 1387 C C . GLY A 1 181 ? 27.591 20.265 13.811 1.00 92.06 181 GLY A C 1
ATOM 1388 O O . GLY A 1 181 ? 28.220 21.148 13.227 1.00 92.06 181 GLY A O 1
ATOM 1389 N N . TYR A 1 182 ? 26.777 19.436 13.151 1.00 83.94 182 TYR A N 1
ATOM 1390 C CA . TYR A 1 182 ? 26.645 19.441 11.691 1.00 83.94 182 TYR A CA 1
ATOM 1391 C C . TYR A 1 182 ? 25.655 20.509 11.218 1.00 83.94 182 TYR A C 1
ATOM 1393 O O . TYR A 1 182 ? 24.534 20.603 11.721 1.00 83.94 182 TYR A O 1
ATOM 1401 N N . THR A 1 183 ? 26.040 21.269 10.193 1.00 92.69 183 THR A N 1
ATOM 1402 C CA . THR A 1 183 ? 25.152 22.207 9.495 1.00 92.69 183 THR A CA 1
ATOM 1403 C C . THR A 1 183 ? 24.172 21.439 8.609 1.00 92.69 183 THR A C 1
ATOM 1405 O O . THR A 1 183 ? 24.543 20.956 7.541 1.00 92.69 183 THR A O 1
ATOM 1408 N N . VAL A 1 184 ? 22.913 21.350 9.031 1.00 93.06 184 VAL A N 1
ATOM 1409 C CA . VAL A 1 184 ? 21.811 20.794 8.239 1.00 93.06 184 VAL A CA 1
ATOM 1410 C C . VAL A 1 184 ? 21.141 21.928 7.468 1.00 93.06 184 VAL A C 1
ATOM 1412 O O . VAL A 1 184 ? 20.787 22.957 8.043 1.00 93.06 184 VAL A O 1
ATOM 1415 N N . THR A 1 185 ? 20.955 21.750 6.162 1.00 90.81 185 THR A N 1
ATOM 1416 C CA . THR A 1 185 ? 20.170 22.671 5.333 1.00 90.81 185 THR A CA 1
ATOM 1417 C C . THR A 1 185 ? 18.733 22.177 5.234 1.00 90.81 185 THR A C 1
ATOM 1419 O O . THR A 1 185 ? 18.517 21.034 4.828 1.00 90.81 185 THR A O 1
ATOM 1422 N N . ARG A 1 186 ? 17.760 23.021 5.577 1.00 88.94 186 ARG A N 1
ATOM 1423 C CA . ARG A 1 186 ? 16.334 22.772 5.344 1.00 88.94 186 ARG A CA 1
ATOM 1424 C C . ARG A 1 186 ? 15.804 23.815 4.374 1.00 88.94 186 ARG A C 1
ATOM 1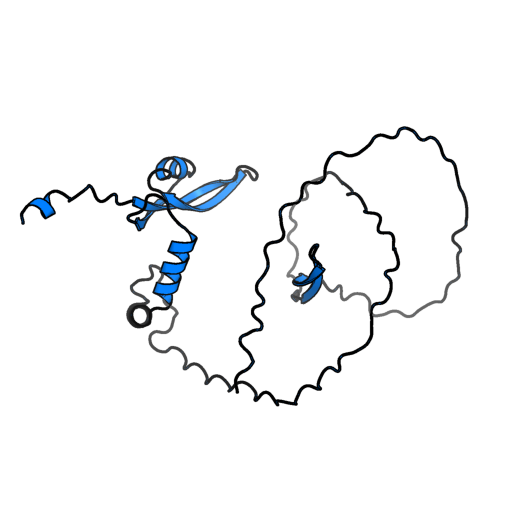426 O O . ARG A 1 186 ? 15.987 25.011 4.588 1.00 88.94 186 ARG A O 1
ATOM 1433 N N . ASP A 1 187 ? 15.141 23.344 3.333 1.00 88.06 187 ASP A N 1
ATOM 1434 C CA . ASP A 1 187 ? 14.365 24.193 2.443 1.00 88.06 187 ASP A CA 1
ATOM 1435 C C . ASP A 1 187 ? 13.003 24.404 3.114 1.00 88.06 187 ASP A C 1
ATOM 1437 O O . ASP A 1 187 ? 12.307 23.434 3.416 1.00 88.06 187 ASP A O 1
ATOM 1441 N N . VAL A 1 188 ? 12.667 25.654 3.424 1.00 86.38 188 VAL A N 1
ATOM 1442 C CA . VAL A 1 188 ? 11.399 26.045 4.047 1.00 86.38 188 VAL A CA 1
ATOM 1443 C C . VAL A 1 188 ? 10.607 26.854 3.033 1.00 86.38 188 VAL A C 1
ATOM 1445 O O . VAL A 1 188 ? 11.110 27.831 2.479 1.00 86.38 188 VAL A O 1
ATOM 1448 N N . GLU A 1 189 ? 9.379 26.422 2.775 1.00 81.50 189 GLU A N 1
ATOM 1449 C CA . GLU A 1 189 ? 8.462 27.100 1.866 1.00 81.50 189 GLU A CA 1
ATOM 1450 C C . GLU A 1 189 ? 7.643 28.130 2.645 1.00 81.50 189 GLU A C 1
ATOM 1452 O O . GLU A 1 189 ? 6.837 27.780 3.508 1.00 81.50 189 GLU A O 1
ATOM 1457 N N . GLU A 1 190 ? 7.872 29.410 2.362 1.00 79.81 190 GLU A N 1
ATOM 1458 C CA . GLU A 1 190 ? 7.269 30.527 3.082 1.00 79.81 190 GLU A CA 1
ATOM 1459 C C . GLU A 1 190 ? 6.383 31.344 2.131 1.00 79.81 190 GLU A C 1
ATOM 1461 O O . GLU A 1 190 ? 6.808 31.800 1.068 1.00 79.81 190 GLU A O 1
ATOM 1466 N N . TYR A 1 191 ? 5.112 31.505 2.500 1.00 70.88 191 TYR A N 1
ATOM 1467 C CA . TYR A 1 191 ? 4.114 32.219 1.702 1.00 70.88 191 TYR A CA 1
ATOM 1468 C C . TYR A 1 191 ? 4.065 33.710 2.071 1.00 70.88 191 TYR A C 1
ATOM 1470 O O . TYR A 1 191 ? 3.035 34.195 2.553 1.00 70.88 191 TYR A O 1
ATOM 1478 N N . GLU A 1 192 ? 5.160 34.437 1.820 1.00 65.50 192 GLU A N 1
ATOM 1479 C CA . GLU A 1 192 ? 5.226 35.898 1.984 1.00 65.50 192 GLU A CA 1
ATOM 1480 C C . GLU A 1 192 ? 4.074 36.579 1.215 1.00 65.50 192 GLU A C 1
ATOM 1482 O O . GLU A 1 192 ? 4.043 36.638 -0.017 1.00 65.50 192 GLU A O 1
ATOM 1487 N N . SER A 1 193 ? 3.071 37.066 1.950 1.00 49.88 193 SER A N 1
ATOM 1488 C CA . SER A 1 193 ? 1.944 37.820 1.402 1.00 49.88 193 SER A CA 1
ATOM 1489 C C . SER A 1 193 ? 2.331 39.289 1.295 1.00 49.88 193 SER A C 1
ATOM 1491 O O . SER A 1 193 ? 2.078 40.064 2.213 1.00 49.88 193 SER A O 1
ATOM 1493 N N . TYR A 1 194 ? 2.966 39.643 0.178 1.00 45.69 194 TYR A N 1
ATOM 1494 C CA . TYR A 1 194 ? 3.417 41.000 -0.119 1.00 45.69 194 TYR A CA 1
ATOM 1495 C C . TYR A 1 194 ? 2.236 41.992 -0.117 1.00 45.69 194 TYR A C 1
ATOM 1497 O O . TYR A 1 194 ? 1.358 41.934 -0.985 1.00 45.69 194 TYR A O 1
ATOM 1505 N N . SER A 1 195 ? 2.197 42.874 0.883 1.00 50.53 195 SER A N 1
ATOM 1506 C CA . SER A 1 195 ? 1.261 43.995 0.980 1.00 50.53 195 SER A CA 1
ATOM 1507 C C . SER A 1 195 ? 1.807 45.175 0.181 1.00 50.53 195 SER A C 1
ATOM 1509 O O . SER A 1 195 ? 2.549 46.008 0.690 1.00 50.53 195 SER A O 1
ATOM 1511 N N . GLU A 1 196 ? 1.462 45.192 -1.101 1.00 48.50 196 GLU A N 1
ATOM 1512 C CA . GLU A 1 196 ? 1.806 46.221 -2.088 1.00 48.50 196 GLU A CA 1
ATOM 1513 C C . GLU A 1 196 ? 0.993 47.510 -1.833 1.00 48.50 196 GLU A C 1
ATOM 1515 O O . GLU A 1 196 ? 0.076 47.819 -2.589 1.00 48.50 196 GLU A O 1
ATOM 1520 N N . ASP A 1 197 ? 1.260 48.177 -0.701 1.00 50.47 197 ASP A N 1
ATOM 1521 C CA . ASP A 1 197 ? 0.512 49.351 -0.202 1.00 50.47 197 ASP A CA 1
ATOM 1522 C C . ASP A 1 197 ? 1.382 50.275 0.691 1.00 50.47 197 ASP A C 1
ATOM 1524 O O . ASP A 1 197 ? 0.939 50.776 1.718 1.00 50.47 197 ASP A O 1
ATOM 1528 N N . GLU A 1 198 ? 2.656 50.478 0.330 1.00 48.31 198 GLU A N 1
ATOM 1529 C CA . GLU A 1 198 ? 3.520 51.511 0.937 1.00 48.31 198 GLU A CA 1
ATOM 1530 C C . GLU A 1 198 ? 4.499 52.072 -0.112 1.00 48.31 198 GLU A C 1
ATOM 1532 O O . GLU A 1 198 ? 5.682 51.731 -0.154 1.00 48.31 198 GLU A O 1
ATOM 1537 N N . SER A 1 199 ? 3.985 52.876 -1.050 1.00 51.97 199 SER A N 1
ATOM 1538 C CA . SER A 1 199 ? 4.787 53.548 -2.089 1.00 51.97 199 SER A CA 1
ATOM 1539 C C . SER A 1 199 ? 4.073 54.770 -2.685 1.00 51.97 199 SER A C 1
ATOM 1541 O O . SER A 1 199 ? 3.742 54.749 -3.863 1.00 51.97 199 SER A O 1
ATOM 1543 N N . GLU A 1 200 ? 3.836 55.809 -1.872 1.00 50.59 200 GLU A N 1
ATOM 1544 C CA . GLU A 1 200 ? 3.903 57.242 -2.253 1.00 50.59 200 GLU A CA 1
ATOM 1545 C C . GLU A 1 200 ? 3.442 58.157 -1.094 1.00 50.59 200 GLU A C 1
ATOM 1547 O O . GLU A 1 200 ? 2.265 58.472 -0.984 1.00 50.59 200 GLU A O 1
ATOM 1552 N N . GLU A 1 201 ? 4.372 58.644 -0.258 1.00 41.41 201 GLU A N 1
ATOM 1553 C CA . GLU A 1 201 ? 4.363 60.057 0.172 1.00 41.41 201 GLU A CA 1
ATOM 1554 C C . GLU A 1 201 ? 5.730 60.513 0.723 1.00 41.41 201 GLU A C 1
ATOM 1556 O O . GLU A 1 201 ? 6.618 59.705 1.002 1.00 41.41 201 GLU A O 1
ATOM 1561 N N . ALA A 1 202 ? 5.930 61.833 0.800 1.00 44.00 202 ALA A N 1
ATOM 1562 C CA . ALA A 1 202 ? 7.212 62.482 1.093 1.00 44.00 202 ALA A CA 1
ATOM 1563 C C . ALA A 1 202 ? 7.350 62.911 2.578 1.00 44.00 202 ALA A C 1
ATOM 1565 O O . ALA A 1 202 ? 6.345 63.082 3.267 1.00 44.00 202 ALA A O 1
ATOM 1566 N N . PRO A 1 203 ? 8.577 63.109 3.106 1.00 52.19 203 PRO A N 1
ATOM 1567 C CA . PRO A 1 203 ? 8.792 63.240 4.548 1.00 52.19 203 PRO A CA 1
ATOM 1568 C C . PRO A 1 203 ? 8.621 64.671 5.096 1.00 52.19 203 PRO A C 1
ATOM 1570 O O . PRO A 1 203 ? 9.204 65.614 4.554 1.00 52.19 203 PRO A O 1
ATOM 1573 N N . PRO A 1 204 ? 7.979 64.834 6.267 1.00 50.31 204 PRO A N 1
ATOM 1574 C CA . PRO A 1 204 ? 8.223 65.944 7.184 1.00 50.31 204 PRO A CA 1
ATOM 1575 C C . PRO A 1 204 ? 9.216 65.545 8.297 1.00 50.31 204 PRO A C 1
ATOM 1577 O O . PRO A 1 204 ? 9.172 64.439 8.832 1.00 50.31 204 PRO A O 1
ATOM 1580 N N . ALA A 1 205 ? 10.108 66.458 8.689 1.00 46.69 205 ALA A N 1
ATOM 1581 C CA . ALA A 1 205 ? 11.037 66.246 9.806 1.00 46.69 205 ALA A CA 1
ATOM 1582 C C . ALA A 1 205 ? 10.376 66.548 11.169 1.00 46.69 205 ALA A C 1
ATOM 1584 O O . ALA A 1 205 ? 9.661 67.541 11.293 1.00 46.69 205 ALA A O 1
ATOM 1585 N N . GLY A 1 206 ? 10.652 65.745 12.210 1.00 36.88 206 GLY A N 1
ATOM 1586 C CA . GLY A 1 206 ? 10.012 65.904 13.527 1.00 36.88 206 GLY A CA 1
ATOM 1587 C C . GLY A 1 206 ? 10.745 65.259 14.716 1.00 36.88 206 GLY A C 1
ATOM 1588 O O . GLY A 1 206 ? 10.689 64.054 14.909 1.00 36.88 206 GLY A O 1
ATOM 1589 N N . ALA A 1 207 ? 11.408 66.109 15.504 1.00 39.69 207 ALA A N 1
ATOM 1590 C CA . ALA A 1 207 ? 11.871 65.988 16.898 1.00 39.69 207 ALA A CA 1
ATOM 1591 C C . ALA A 1 207 ? 11.836 64.641 17.683 1.00 39.69 207 ALA A C 1
ATOM 1593 O O . ALA A 1 207 ? 10.789 64.083 17.987 1.00 39.69 207 ALA A O 1
ATOM 1594 N N . SER A 1 208 ? 13.020 64.285 18.204 1.00 45.09 208 SER A N 1
ATOM 1595 C CA . SER A 1 208 ? 13.332 63.803 19.569 1.00 45.09 208 SER A CA 1
ATOM 1596 C C . SER A 1 208 ? 12.222 63.348 20.534 1.00 45.09 208 SER A C 1
ATOM 1598 O O . SER A 1 208 ? 11.377 64.143 20.940 1.00 45.09 208 SER A O 1
ATOM 1600 N N . SER A 1 209 ? 12.440 62.195 21.184 1.00 43.78 209 SER A N 1
ATOM 1601 C CA . SER A 1 209 ? 12.349 62.109 22.661 1.00 43.78 209 SER A CA 1
ATOM 1602 C C . SER A 1 209 ? 13.105 60.912 23.272 1.00 43.78 209 SER A C 1
ATOM 1604 O O . SER A 1 209 ? 13.386 59.909 22.623 1.00 43.78 209 SER A O 1
ATOM 1606 N N . VAL A 1 210 ? 13.496 61.089 24.538 1.00 52.94 210 VAL A N 1
ATOM 1607 C CA . VAL A 1 210 ? 14.391 60.249 25.355 1.00 52.94 210 VAL A CA 1
ATOM 1608 C C . VAL A 1 210 ? 13.635 59.124 26.088 1.00 52.94 210 VAL A C 1
ATOM 1610 O O . VAL A 1 210 ? 12.593 59.413 26.675 1.00 52.94 210 VAL A O 1
ATOM 1613 N N . PRO A 1 211 ? 14.189 57.900 26.205 1.00 55.16 211 PRO A N 1
ATOM 1614 C CA . PRO A 1 211 ? 13.856 56.968 27.285 1.00 55.16 211 PRO A CA 1
ATOM 1615 C C . PRO A 1 211 ? 14.776 57.181 28.519 1.00 55.16 211 PRO A C 1
ATOM 1617 O O . PRO A 1 211 ? 15.997 57.259 28.356 1.00 55.16 211 PRO A O 1
ATOM 1620 N N . PRO A 1 212 ? 14.239 57.296 29.752 1.00 56.28 212 PRO A N 1
ATOM 1621 C CA . PRO A 1 212 ? 15.020 57.580 30.965 1.00 56.28 212 PRO A CA 1
ATOM 1622 C C . PRO A 1 212 ? 15.683 56.334 31.592 1.00 56.28 212 PRO A C 1
ATOM 1624 O O . PRO A 1 212 ? 15.478 55.205 31.154 1.00 56.28 212 PRO A O 1
ATOM 1627 N N . ALA A 1 213 ? 16.486 56.552 32.641 1.00 45.72 213 ALA A N 1
ATOM 1628 C CA . ALA A 1 213 ? 17.297 55.535 33.320 1.00 45.72 213 ALA A CA 1
ATOM 1629 C C . ALA A 1 213 ? 16.801 55.179 34.743 1.00 45.72 213 ALA A C 1
ATOM 1631 O O . ALA A 1 213 ? 15.983 55.894 35.315 1.00 45.72 213 ALA A O 1
ATOM 1632 N N . GLN A 1 214 ? 17.425 54.144 35.336 1.00 45.50 214 GLN A N 1
ATOM 1633 C CA . GLN A 1 214 ? 17.227 53.618 36.708 1.00 45.50 214 GLN A CA 1
ATOM 1634 C C . GLN A 1 214 ? 15.912 52.812 36.900 1.00 45.50 214 GLN A C 1
ATOM 1636 O O . GLN A 1 214 ? 14.988 52.937 36.107 1.00 45.50 214 GLN A O 1
ATOM 1641 N N . ALA A 1 215 ? 15.777 51.894 37.872 1.00 43.31 215 ALA A N 1
ATOM 1642 C CA . ALA A 1 215 ? 16.619 51.604 39.044 1.00 43.31 215 ALA A CA 1
ATOM 1643 C C . ALA A 1 215 ? 16.755 50.089 39.370 1.00 43.31 215 ALA A C 1
ATOM 1645 O O . ALA A 1 215 ? 16.130 49.236 38.747 1.00 43.31 215 ALA A O 1
ATOM 1646 N N . ALA A 1 216 ? 17.570 49.785 40.386 1.00 45.53 216 ALA A N 1
ATOM 1647 C CA . ALA A 1 216 ? 17.768 48.486 41.057 1.00 45.53 216 ALA A CA 1
ATOM 1648 C C . ALA A 1 216 ? 17.554 48.682 42.590 1.00 45.53 216 ALA A C 1
ATOM 1650 O O . ALA A 1 216 ? 17.306 49.828 42.978 1.00 45.53 216 ALA A O 1
ATOM 1651 N N . PRO A 1 217 ? 17.708 47.684 43.502 1.00 55.88 217 PRO A N 1
ATOM 1652 C CA . PRO A 1 217 ? 17.960 46.242 43.352 1.00 55.88 217 PRO A CA 1
ATOM 1653 C C . PRO A 1 217 ? 16.682 45.440 43.750 1.00 55.88 217 PRO A C 1
ATOM 1655 O O . PRO A 1 217 ? 15.711 45.683 43.033 1.00 55.88 217 PRO A O 1
ATOM 1658 N N . PRO A 1 218 ? 16.536 44.551 44.781 1.00 55.44 218 PRO A N 1
ATOM 1659 C CA . PRO A 1 218 ? 17.432 43.973 45.808 1.00 55.44 218 PRO A CA 1
ATOM 1660 C C . PRO A 1 218 ? 17.826 42.493 45.537 1.00 55.44 218 PRO A C 1
ATOM 1662 O O . PRO A 1 218 ? 17.623 41.973 44.445 1.00 55.44 218 PRO A O 1
ATOM 1665 N N . ALA A 1 219 ? 18.377 41.807 46.550 1.00 48.09 219 ALA A N 1
ATOM 1666 C CA . ALA A 1 219 ? 18.523 40.341 46.631 1.00 48.09 219 ALA A CA 1
ATOM 1667 C C . ALA A 1 219 ? 17.600 39.761 47.730 1.00 48.09 219 ALA A C 1
ATOM 1669 O O . ALA A 1 219 ? 17.133 40.528 48.577 1.00 48.09 219 ALA A O 1
ATOM 1670 N N . PRO A 1 220 ? 17.353 38.432 47.766 1.00 54.03 220 PRO A N 1
ATOM 1671 C CA . PRO A 1 220 ? 17.869 37.677 48.924 1.00 54.03 220 PRO A CA 1
ATOM 1672 C C . PRO A 1 220 ? 18.234 36.184 48.694 1.00 54.03 220 PRO A C 1
ATOM 1674 O O . PRO A 1 220 ? 17.774 35.542 47.760 1.00 54.03 220 PRO A O 1
ATOM 1677 N N . ALA A 1 221 ? 18.971 35.642 49.677 1.00 50.53 221 ALA A N 1
ATOM 1678 C CA . ALA A 1 221 ? 19.027 34.242 50.147 1.00 50.53 221 ALA A CA 1
ATOM 1679 C C . ALA A 1 221 ? 19.512 33.090 49.222 1.00 50.53 221 ALA A C 1
ATOM 1681 O O . ALA A 1 221 ? 18.907 32.740 48.216 1.00 50.53 221 ALA A O 1
ATOM 1682 N N . ALA A 1 222 ? 20.545 32.377 49.697 1.00 48.34 222 ALA A N 1
ATOM 1683 C CA . ALA A 1 222 ? 20.850 30.984 49.329 1.00 48.34 222 ALA A CA 1
ATOM 1684 C C . ALA A 1 222 ? 20.040 29.997 50.207 1.00 48.34 222 ALA A C 1
ATOM 1686 O O . ALA A 1 222 ? 19.514 30.419 51.242 1.00 48.34 222 ALA A O 1
ATOM 1687 N N . PRO A 1 223 ? 19.975 28.685 49.876 1.00 53.41 223 PRO A N 1
ATOM 1688 C CA . PRO A 1 223 ? 20.894 27.759 50.569 1.00 53.41 223 PRO A CA 1
ATOM 1689 C C . PRO A 1 223 ? 21.283 26.455 49.813 1.00 53.41 223 PRO A C 1
ATOM 1691 O O . PRO A 1 223 ? 20.816 26.161 48.722 1.00 53.41 223 PRO A O 1
ATOM 1694 N N . ALA A 1 224 ? 22.077 25.628 50.514 1.00 52.06 224 ALA A N 1
ATOM 1695 C CA . ALA A 1 224 ? 22.183 24.158 50.424 1.00 52.06 224 ALA A CA 1
ATOM 1696 C C . ALA A 1 224 ? 22.938 23.488 49.242 1.00 52.06 224 ALA A C 1
ATOM 1698 O O . ALA A 1 224 ? 22.458 23.333 48.126 1.00 52.06 224 ALA A O 1
ATOM 1699 N N . LYS A 1 225 ? 24.111 22.931 49.581 1.00 50.72 225 LYS A N 1
ATOM 1700 C CA . LYS A 1 225 ? 24.913 21.976 48.786 1.00 50.72 225 LYS A CA 1
ATOM 1701 C C . LYS A 1 225 ? 24.321 20.554 48.867 1.00 50.72 225 LYS A C 1
ATOM 1703 O O . LYS A 1 225 ? 23.935 20.165 49.967 1.00 50.72 225 LYS A O 1
ATOM 1708 N N . ARG A 1 226 ? 24.449 19.720 47.818 1.00 44.00 226 ARG A N 1
ATOM 1709 C CA . ARG A 1 226 ? 24.776 18.265 47.917 1.00 44.00 226 ARG A CA 1
ATOM 1710 C C . ARG A 1 226 ? 25.214 17.661 46.549 1.00 44.00 226 ARG A C 1
ATOM 1712 O O . ARG A 1 226 ? 25.041 18.336 45.539 1.00 44.00 226 ARG A O 1
ATOM 1719 N N . PRO A 1 227 ? 25.883 16.481 46.509 1.00 61.00 227 PRO A N 1
ATOM 1720 C CA . PRO A 1 227 ? 26.753 16.069 45.389 1.00 61.00 227 PRO A CA 1
ATOM 1721 C C . PRO A 1 227 ? 26.122 15.108 44.348 1.00 61.00 227 PRO A C 1
ATOM 1723 O O . PRO A 1 227 ? 25.102 14.482 44.634 1.00 61.00 227 PRO A O 1
ATOM 1726 N N . PRO A 1 228 ? 26.765 14.925 43.171 1.00 59.38 228 PRO A N 1
ATOM 1727 C CA . PRO A 1 228 ? 26.307 14.029 42.101 1.00 59.38 228 PRO A CA 1
ATOM 1728 C C . PRO A 1 228 ? 26.845 12.580 42.209 1.00 59.38 228 PRO A C 1
ATOM 1730 O O . PRO A 1 228 ? 27.989 12.384 42.629 1.00 59.38 228 PRO A O 1
ATOM 1733 N N . PRO A 1 229 ? 26.091 11.562 41.744 1.00 57.66 229 PRO A N 1
ATOM 1734 C CA . PRO A 1 229 ? 26.574 10.187 41.612 1.00 57.66 229 PRO A CA 1
ATOM 1735 C C . PRO A 1 229 ? 27.123 9.837 40.208 1.00 57.66 229 PRO A C 1
ATOM 1737 O O . PRO A 1 229 ? 26.556 10.201 39.186 1.00 57.66 229 PRO A O 1
ATOM 1740 N N . ALA A 1 230 ? 28.211 9.058 40.210 1.00 55.88 230 ALA A N 1
ATOM 1741 C CA . ALA A 1 230 ? 28.665 8.076 39.209 1.00 55.88 230 ALA A CA 1
ATOM 1742 C C . ALA A 1 230 ? 28.602 8.392 37.688 1.00 55.88 230 ALA A C 1
ATOM 1744 O O . ALA A 1 230 ? 27.562 8.332 37.039 1.00 55.88 230 ALA A O 1
ATOM 1745 N N . LYS A 1 231 ? 29.788 8.513 37.070 1.00 48.53 231 LYS A N 1
ATOM 1746 C CA . LYS A 1 231 ? 29.996 8.344 35.617 1.00 48.53 231 LYS A CA 1
ATOM 1747 C C . LYS A 1 231 ? 30.120 6.852 35.277 1.00 48.53 231 LYS A C 1
ATOM 1749 O O . LYS A 1 231 ? 30.957 6.183 35.880 1.00 48.53 231 LYS A O 1
ATOM 1754 N N . SER A 1 232 ? 29.429 6.361 34.248 1.00 59.31 232 SER A N 1
ATOM 1755 C CA . SER A 1 232 ? 29.739 5.077 33.598 1.00 59.31 232 SER A CA 1
ATOM 1756 C C . SER A 1 232 ? 30.227 5.308 32.159 1.00 59.31 232 SER A C 1
ATOM 1758 O O . SER A 1 232 ? 29.670 6.112 31.416 1.00 59.31 232 SER A O 1
ATOM 1760 N N . LYS A 1 233 ? 31.323 4.641 31.770 1.00 57.09 233 LYS A N 1
ATOM 1761 C CA . LYS A 1 233 ? 31.909 4.714 30.420 1.00 57.09 233 LYS A CA 1
ATOM 1762 C C . LYS A 1 233 ? 31.681 3.392 29.673 1.00 57.09 233 LYS A C 1
ATOM 1764 O O . LYS A 1 233 ? 32.296 2.401 30.069 1.00 57.09 233 LYS A O 1
ATOM 1769 N N . PRO A 1 234 ? 30.923 3.349 28.564 1.00 59.53 234 PRO A N 1
ATOM 1770 C CA . PRO A 1 234 ? 31.156 2.338 27.538 1.00 59.53 234 PRO A CA 1
ATOM 1771 C C . PRO A 1 234 ? 32.491 2.627 26.822 1.00 59.53 234 PRO A C 1
ATOM 1773 O O . PRO A 1 234 ? 32.919 3.779 26.717 1.00 59.53 234 PRO A O 1
ATOM 1776 N N . LYS A 1 235 ? 33.183 1.580 26.359 1.00 54.22 235 LYS A N 1
ATOM 1777 C CA . LYS A 1 235 ? 34.476 1.709 25.662 1.00 54.22 235 LYS A CA 1
ATOM 1778 C C . LYS A 1 235 ? 34.287 2.267 24.248 1.00 54.22 235 LYS A C 1
ATOM 1780 O O . LYS A 1 235 ? 33.347 1.896 23.552 1.00 54.22 235 LYS A O 1
ATOM 1785 N N . SER A 1 236 ? 35.233 3.087 23.798 1.00 47.56 236 SER A N 1
ATOM 1786 C CA . SER A 1 236 ? 35.356 3.492 22.396 1.00 47.56 236 SER A CA 1
ATOM 1787 C C . SER A 1 236 ? 35.733 2.292 21.523 1.00 47.56 236 SER A C 1
ATOM 1789 O O . SER A 1 236 ? 36.840 1.766 21.652 1.00 47.56 236 SER A O 1
ATOM 1791 N N . ALA A 1 237 ? 34.845 1.879 20.619 1.00 51.69 237 ALA A N 1
ATOM 1792 C CA . ALA A 1 237 ? 35.217 0.993 19.521 1.00 51.69 237 ALA A CA 1
ATOM 1793 C C . ALA A 1 237 ? 36.105 1.761 18.526 1.00 51.69 237 ALA A C 1
ATOM 1795 O O . ALA A 1 237 ? 35.808 2.907 18.185 1.00 51.69 237 ALA A O 1
ATOM 1796 N N . GLN A 1 238 ? 37.194 1.146 18.061 1.00 53.12 238 GLN A N 1
ATOM 1797 C CA . GLN A 1 238 ? 38.049 1.743 17.035 1.00 53.12 238 GLN A CA 1
ATOM 1798 C C . GLN A 1 238 ? 37.298 1.773 15.700 1.00 53.12 238 GLN A C 1
ATOM 1800 O O . GLN A 1 238 ? 37.037 0.726 15.110 1.00 53.12 238 GLN A O 1
ATOM 1805 N N . GLN A 1 239 ? 36.981 2.966 15.195 1.00 56.16 239 GLN A N 1
ATOM 1806 C CA . GLN A 1 239 ? 36.583 3.114 13.797 1.00 56.16 239 GLN A CA 1
ATOM 1807 C C . GLN A 1 239 ? 37.825 2.939 12.917 1.00 56.16 239 GLN A C 1
ATOM 1809 O O . GLN A 1 239 ? 38.695 3.808 12.887 1.00 56.16 239 GLN A O 1
ATOM 1814 N N . ALA A 1 240 ? 37.912 1.816 12.203 1.00 56.97 240 ALA A N 1
ATOM 1815 C CA . ALA A 1 240 ? 38.904 1.647 11.149 1.00 56.97 240 ALA A CA 1
ATOM 1816 C C . ALA A 1 240 ? 38.635 2.672 10.032 1.00 56.97 240 ALA A C 1
ATOM 1818 O O . ALA A 1 240 ? 37.517 2.781 9.526 1.00 56.97 240 ALA A O 1
ATOM 1819 N N . SER A 1 241 ? 39.648 3.456 9.670 1.00 58.34 241 SER A N 1
ATOM 1820 C CA . SER A 1 241 ? 39.515 4.551 8.709 1.00 58.34 241 SER A CA 1
ATOM 1821 C C . SER A 1 241 ? 39.420 4.038 7.268 1.00 58.34 241 SER A C 1
ATOM 1823 O O . SER A 1 241 ? 40.359 3.425 6.766 1.00 58.34 241 SER A O 1
ATOM 1825 N N . LEU A 1 242 ? 38.332 4.371 6.567 1.00 62.44 242 LEU A N 1
ATOM 1826 C CA . LEU A 1 242 ? 38.078 4.017 5.156 1.00 62.44 242 LEU A CA 1
ATOM 1827 C C . LEU A 1 242 ? 38.981 4.746 4.130 1.00 62.44 242 LEU A C 1
ATOM 1829 O O . LEU A 1 242 ? 38.724 4.713 2.930 1.00 62.44 242 LEU A O 1
ATOM 1833 N N . THR A 1 243 ? 40.042 5.417 4.577 1.00 61.19 243 THR A N 1
ATOM 1834 C CA . THR A 1 243 ? 40.959 6.219 3.749 1.00 61.19 243 THR A CA 1
ATOM 1835 C C . THR A 1 243 ? 41.983 5.393 2.959 1.00 61.19 243 THR A C 1
ATOM 1837 O O . THR A 1 243 ? 42.693 5.941 2.121 1.00 61.19 243 THR A O 1
ATOM 1840 N N . SER A 1 244 ? 42.050 4.077 3.173 1.00 57.47 244 SER A N 1
ATOM 1841 C CA . SER A 1 244 ? 43.038 3.161 2.580 1.00 57.47 244 SER A CA 1
ATOM 1842 C C . SER A 1 244 ? 42.822 2.800 1.098 1.00 57.47 244 SER A C 1
ATOM 1844 O O . SER A 1 244 ? 43.618 2.049 0.541 1.00 57.47 244 SER A O 1
ATOM 1846 N N . PHE A 1 245 ? 41.786 3.328 0.436 1.00 66.06 245 PHE A N 1
ATOM 1847 C CA . PHE A 1 245 ? 41.426 2.961 -0.945 1.00 66.06 245 PHE A CA 1
ATOM 1848 C C . PHE A 1 245 ? 42.014 3.857 -2.056 1.00 66.06 245 PHE A C 1
ATOM 1850 O O . PHE A 1 245 ? 41.830 3.547 -3.230 1.00 66.06 245 PHE A O 1
ATOM 1857 N N . PHE A 1 246 ? 42.725 4.945 -1.728 1.00 65.31 246 PHE A N 1
ATOM 1858 C CA . PHE A 1 246 ? 43.118 5.985 -2.702 1.00 65.31 246 PHE A CA 1
ATOM 1859 C C . PHE A 1 246 ? 44.629 6.110 -2.992 1.00 65.31 246 PHE A C 1
ATOM 1861 O O . PHE A 1 246 ? 45.089 7.156 -3.438 1.00 65.31 246 PHE A O 1
ATOM 1868 N N . THR A 1 247 ? 45.412 5.044 -2.806 1.00 53.72 247 THR A N 1
ATOM 1869 C CA . THR A 1 247 ? 46.860 5.021 -3.112 1.00 53.72 247 THR A CA 1
ATOM 1870 C C . THR A 1 247 ? 47.248 3.965 -4.153 1.00 53.72 247 THR A C 1
ATOM 1872 O O . THR A 1 247 ? 48.173 3.180 -3.938 1.00 53.72 247 THR A O 1
ATOM 1875 N N . LYS A 1 248 ? 46.570 3.943 -5.316 1.00 61.22 248 LYS A N 1
ATOM 1876 C CA . LYS A 1 248 ? 47.092 3.216 -6.492 1.00 61.22 248 LYS A CA 1
ATOM 1877 C C . LYS A 1 248 ? 46.591 3.687 -7.869 1.00 61.22 248 LYS A C 1
ATOM 1879 O O . LYS A 1 248 ? 45.742 3.031 -8.474 1.00 61.22 248 LYS A O 1
ATOM 1884 N N . ARG A 1 249 ? 47.203 4.748 -8.400 1.00 46.00 249 ARG A N 1
ATOM 1885 C CA . ARG A 1 249 ? 47.693 4.845 -9.792 1.00 46.00 249 ARG A CA 1
ATOM 1886 C C . ARG A 1 249 ? 48.582 6.071 -9.950 1.00 46.00 249 ARG A C 1
ATOM 1888 O O . ARG A 1 249 ? 48.262 7.082 -9.294 1.00 46.00 249 ARG A O 1
#

Foldseek 3Di:
DCVVVVPPPPQDKKWKKKKWAWAQDPVPRDIDTDIDIDTPVCVVVVNVRHPDIDIGTDDIDSDRDDDPVVVVVVVVVCVVDPVSVVVCVVCVCPPDPDHDPPPDPDDDDDDPPPDPDPPPPCPDDDDDDDDDDDDDDDDDDDDDDDDDDDDDDDDDDDDDDDDDDDFDWDWDFDWDQDPVRDTDTDTDTDRPPDPPPPDDDD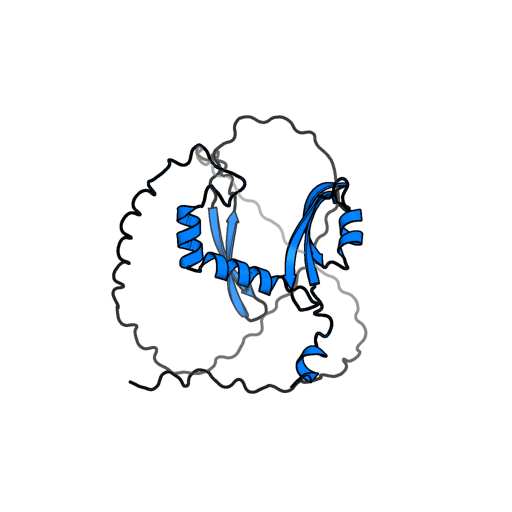DDDDDDDDDDDDDDDDDDDDDDDDDDDDDDDDDDDDDDDPPPPPPDD

Organism: NCBI:txid1821822

Radius of gyration: 33.67 Å; chains: 1; bounding box: 68×109×80 Å

Sequence (249 aa):
MQDWMASQDNASVFAIYVVRGQRKDADTGATVYTIELVGADALNDVRARYTSPECLLYAVQAHKSYDAPLLASVNRETLHDAEMLTRAQKDTSRLGAIVNAHTPSGELPAVPPRRPPPAKDTKPAPTPAVDAQPAKPPADDTKPPMPARTDTKREGEPHPSKPGRKRRLVVRKIKTKNEKGYTVTRDVEEYESYSEDESEEAPPAGASSVPPAQAAPPAPAAPAKRPPPAKSKPKSAQQASLTSFFTKR

pLDDT: mean 70.96, std 19.32, range [36.69, 98.31]